Protein AF-A0A0L0FSF5-F1 (afdb_monomer)

Radius of gyration: 24.13 Å; Cα contacts (8 Å, |Δi|>4): 240; chains: 1; bounding box: 63×40×57 Å

Solvent-accessible surface area (backbone atoms only — not comparable to full-atom values): 10320 Å² total; per-residue (Å²): 134,88,66,55,73,67,28,49,53,64,39,64,40,75,44,74,45,79,45,81,44,56,74,46,50,61,73,61,45,46,50,41,46,47,64,35,53,64,49,62,24,74,43,55,58,20,32,50,29,34,36,45,38,59,44,93,88,49,89,65,56,49,44,92,56,40,59,62,42,53,53,54,39,41,44,74,52,70,33,42,86,33,90,82,53,42,61,89,36,56,38,22,24,30,80,45,74,44,78,91,78,38,35,30,35,39,40,34,15,50,42,37,51,75,55,98,88,54,84,88,84,87,77,81,96,71,90,75,67,65,70,86,77,50,59,70,78,56,47,68,75,75,44,54,77,67,57,50,51,55,54,57,70,51,88,59,59,74,67,61,40,55,52,51,52,50,50,55,56,53,64,73,65,69,82,125

Sequence (176 aa):
MEFSGLAKEVRECEGIEQFDLGGYNQAKLDKLIKDCFSTPIRNKGCCATFCIGGGKATRQKYDPMLQKYITASLISVGYEEDRGASKETPGKFKHQHDTGKNLIFMHVFPHGEKDPGGSNDADEESEEEDPLARDPDELVQVLSLDDFKMFAAKKGTRAHYSYMSNMLTTYACGCS

Foldseek 3Di:
DDADPVLVVLLVADAEDEDECFPDDLVNLLSSLCSNALDAGADLRYKYKYFQDFDPVDPGHHDPCSVVSNQVSLVVSQAEEDCPDDSVDASYWYWDQPPVRRTIIIIHNHHHDDDPPDDDDDDDDDPPPVCLVDDLVVCVVPDDPVVLVVVLPPDDDPVSNVVSVVVVVVVVVPDD

Nearest PDB structures (foldseek):
  4x9o-assembly1_A  TM=2.103E-01  e=6.635E-01  Vibrio cholerae O1 biovar El Tor str. N16961
  5kp2-assembly1_B  TM=1.782E-01  e=3.823E-01  Vibrio cholerae O1 biovar El Tor str. N16961
  4x0o-assembly3_E  TM=1.996E-01  e=6.241E-01  Vibrio cholerae O1 biovar El Tor str. N16961

pLDDT: mean 79.15, std 18.56, range [34.88, 98.19]

Organism: NCBI:txid667725

Structure (mmCIF, N/CA/C/O backbone):
data_AF-A0A0L0FSF5-F1
#
_entry.id   AF-A0A0L0FSF5-F1
#
loop_
_atom_site.group_PDB
_atom_site.id
_atom_site.type_symbol
_atom_site.label_atom_id
_atom_site.label_alt_id
_atom_site.label_comp_id
_atom_site.label_asym_id
_atom_site.label_entity_id
_atom_site.label_seq_id
_atom_site.pdbx_PDB_ins_code
_atom_site.Cartn_x
_atom_site.Cartn_y
_atom_site.Cartn_z
_atom_site.occupancy
_atom_site.B_iso_or_equiv
_atom_site.auth_seq_id
_atom_site.auth_comp_id
_atom_site.auth_asym_id
_atom_site.auth_atom_id
_atom_site.pdbx_PDB_model_num
ATOM 1 N N . MET A 1 1 ? -11.089 -20.145 0.851 1.00 54.12 1 MET A N 1
ATOM 2 C CA . MET A 1 1 ? -10.912 -19.088 1.870 1.00 54.12 1 MET A CA 1
ATOM 3 C C . MET A 1 1 ? -11.882 -17.969 1.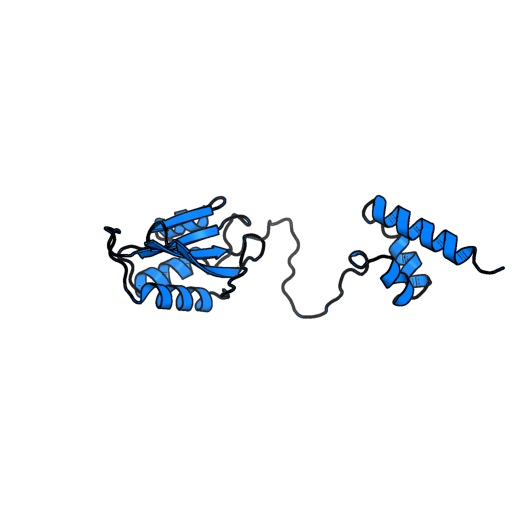541 1.00 54.12 1 MET A C 1
ATOM 5 O O . MET A 1 1 ? -11.990 -17.629 0.371 1.00 54.12 1 MET A O 1
ATOM 9 N N . GLU A 1 2 ? -12.626 -17.450 2.517 1.00 68.25 2 GLU A N 1
ATOM 10 C CA . GLU A 1 2 ? -13.497 -16.292 2.285 1.00 68.25 2 GLU A CA 1
ATOM 11 C C . GLU A 1 2 ? -12.730 -14.994 2.545 1.00 68.25 2 GLU A C 1
ATOM 13 O O . GLU A 1 2 ? -12.401 -14.671 3.687 1.00 68.25 2 GLU A O 1
ATOM 18 N N . PHE A 1 3 ? -12.449 -14.254 1.475 1.00 76.88 3 PHE A N 1
ATOM 19 C CA . PHE A 1 3 ? -11.876 -12.914 1.551 1.00 76.88 3 PHE A CA 1
ATOM 20 C C . PHE A 1 3 ? -12.941 -11.895 1.969 1.00 76.88 3 PHE A C 1
ATOM 22 O O . PHE A 1 3 ? -14.099 -11.986 1.549 1.00 76.88 3 PHE A O 1
ATOM 29 N N . SER A 1 4 ? -12.550 -10.900 2.772 1.00 82.12 4 SER A N 1
ATOM 30 C CA . SER A 1 4 ? -13.407 -9.728 3.019 1.00 82.12 4 SER A CA 1
ATOM 31 C C . SER A 1 4 ? -13.755 -9.000 1.707 1.00 82.12 4 SER A C 1
ATOM 33 O O . SER A 1 4 ? -13.012 -9.116 0.736 1.00 82.12 4 SER A O 1
ATOM 35 N N . GLY A 1 5 ? -14.866 -8.250 1.665 1.00 88.75 5 GLY A N 1
ATOM 36 C CA . GLY A 1 5 ? -15.310 -7.544 0.447 1.00 88.75 5 GLY A CA 1
ATOM 37 C C . GLY A 1 5 ? -14.215 -6.664 -0.163 1.00 88.75 5 GLY A C 1
ATOM 38 O O . GLY A 1 5 ? -13.852 -6.858 -1.316 1.00 88.75 5 GLY A O 1
ATOM 39 N N . LEU A 1 6 ? -13.582 -5.825 0.664 1.00 92.38 6 LEU A N 1
ATOM 40 C CA . LEU A 1 6 ? -12.469 -4.975 0.235 1.00 92.38 6 LEU A CA 1
ATOM 41 C C . LEU A 1 6 ? -11.255 -5.782 -0.247 1.00 92.38 6 LEU A C 1
ATOM 43 O O . LEU A 1 6 ? -10.579 -5.378 -1.184 1.00 92.38 6 LEU A O 1
ATOM 47 N N . ALA A 1 7 ? -10.968 -6.932 0.370 1.00 93.25 7 ALA A N 1
ATOM 48 C CA . ALA A 1 7 ? -9.856 -7.768 -0.075 1.00 93.25 7 ALA A CA 1
ATOM 49 C C . ALA A 1 7 ? -10.095 -8.348 -1.476 1.00 93.25 7 ALA A C 1
ATOM 51 O O . ALA A 1 7 ? -9.153 -8.463 -2.252 1.00 93.25 7 ALA A O 1
ATOM 52 N N . LYS A 1 8 ? -11.345 -8.686 -1.818 1.00 92.44 8 LYS A N 1
ATOM 53 C CA . LYS A 1 8 ? -11.697 -9.118 -3.179 1.00 92.44 8 LYS A CA 1
ATOM 54 C C . LYS A 1 8 ? -11.489 -7.985 -4.178 1.00 92.44 8 LYS A C 1
ATOM 56 O O . LYS A 1 8 ? -10.794 -8.194 -5.161 1.00 92.44 8 LYS A O 1
ATOM 61 N N . GLU A 1 9 ? -11.993 -6.793 -3.863 1.00 93.38 9 GLU A N 1
ATOM 62 C CA . GLU A 1 9 ? -11.831 -5.599 -4.705 1.00 93.38 9 GLU A CA 1
ATOM 63 C C . GLU A 1 9 ? -10.348 -5.289 -4.964 1.00 93.38 9 GLU A C 1
ATOM 65 O O . GLU A 1 9 ? -9.930 -5.149 -6.107 1.00 93.38 9 GLU A O 1
ATOM 70 N N . VAL A 1 10 ? -9.511 -5.293 -3.921 1.00 93.75 10 VAL A N 1
ATOM 71 C CA . VAL A 1 10 ? -8.062 -5.069 -4.063 1.00 93.75 10 VAL A CA 1
ATOM 72 C C . VAL A 1 10 ? -7.399 -6.136 -4.939 1.00 93.75 10 VAL A C 1
ATOM 74 O O . VAL A 1 10 ? -6.503 -5.819 -5.717 1.00 93.75 10 VAL A O 1
ATOM 77 N N . ARG A 1 11 ? -7.810 -7.405 -4.825 1.00 92.56 11 ARG A N 1
ATOM 78 C CA . ARG A 1 11 ? -7.254 -8.503 -5.637 1.00 92.56 11 ARG A CA 1
ATOM 79 C C . ARG A 1 11 ? -7.707 -8.456 -7.098 1.00 92.56 11 ARG A C 1
ATOM 81 O O . ARG A 1 11 ? -7.025 -9.027 -7.949 1.00 92.56 11 ARG A O 1
ATOM 88 N N . GLU A 1 12 ? -8.830 -7.801 -7.373 1.00 90.94 12 GLU A N 1
ATOM 89 C CA . GLU A 1 12 ? -9.404 -7.602 -8.708 1.00 90.94 12 GLU A CA 1
ATOM 90 C C . GLU A 1 12 ? -8.975 -6.275 -9.357 1.00 90.94 12 GLU A C 1
ATOM 92 O O . GLU A 1 12 ? -9.262 -6.070 -10.531 1.00 90.94 12 GLU A O 1
ATOM 97 N N . CYS A 1 13 ? -8.246 -5.420 -8.630 1.00 87.94 13 CYS A N 1
ATOM 98 C CA . CYS A 1 13 ? -7.758 -4.119 -9.089 1.00 87.94 13 CYS A CA 1
ATOM 99 C C . CYS A 1 13 ? -7.122 -4.148 -10.487 1.00 87.94 13 CYS A C 1
ATOM 101 O O . CYS A 1 13 ? -6.206 -4.931 -10.778 1.00 87.94 13 CYS A O 1
ATOM 103 N N . GLU A 1 14 ? -7.532 -3.194 -11.321 1.00 87.06 14 GLU A N 1
ATOM 104 C CA . GLU A 1 14 ? -6.981 -2.950 -12.645 1.00 87.06 14 GLU A CA 1
ATOM 105 C C . GLU A 1 14 ? -6.321 -1.565 -12.708 1.00 87.06 14 GLU A C 1
ATOM 107 O O . GLU A 1 14 ? -6.949 -0.510 -12.659 1.00 87.06 14 GLU A O 1
ATOM 112 N N . GLY A 1 15 ? -4.995 -1.536 -12.860 1.00 88.88 15 GLY A N 1
ATOM 113 C CA . GLY A 1 15 ? -4.276 -0.281 -13.072 1.00 88.88 15 GLY A CA 1
ATOM 114 C C . GLY A 1 15 ? -3.926 0.466 -11.784 1.00 88.88 15 GLY A C 1
ATOM 115 O O . GLY A 1 15 ? -2.909 0.155 -11.181 1.00 88.88 15 GLY A O 1
ATOM 116 N N . ILE A 1 16 ? -4.620 1.550 -11.435 1.00 92.56 16 ILE A N 1
ATOM 117 C CA . ILE A 1 16 ? -4.362 2.308 -10.192 1.00 92.56 16 ILE A CA 1
ATOM 118 C C . ILE A 1 16 ? -5.701 2.572 -9.530 1.00 92.56 16 IL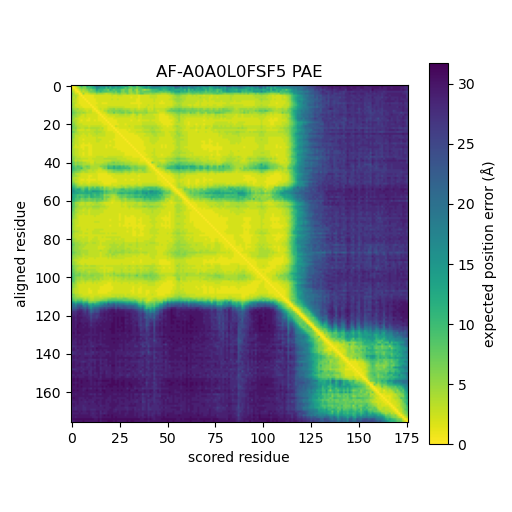E A C 1
ATOM 120 O O . ILE A 1 16 ? -6.494 3.357 -10.046 1.00 92.56 16 ILE A O 1
ATOM 124 N N . GLU A 1 17 ? -5.919 1.961 -8.375 1.00 94.88 17 GLU A N 1
ATOM 125 C CA . GLU A 1 17 ? -7.177 2.076 -7.647 1.00 94.88 17 GLU A CA 1
ATOM 126 C C . GLU A 1 17 ? -6.938 2.531 -6.215 1.00 94.88 17 GLU A C 1
ATOM 128 O O . GLU A 1 17 ? -5.914 2.209 -5.606 1.00 94.88 17 GLU A O 1
ATOM 133 N N . GLN A 1 18 ? -7.874 3.323 -5.690 1.00 95.38 18 GLN A N 1
ATOM 134 C CA . GLN A 1 18 ? -7.783 3.909 -4.359 1.00 95.38 18 GLN A CA 1
ATOM 135 C C . GLN A 1 18 ? -8.796 3.268 -3.408 1.00 95.38 18 GLN A C 1
ATOM 137 O O . GLN A 1 18 ? -9.992 3.262 -3.682 1.00 95.38 18 GLN A O 1
ATOM 142 N N . PHE A 1 19 ? -8.317 2.835 -2.244 1.00 95.62 19 PHE A N 1
ATOM 143 C CA . PHE A 1 19 ? -9.100 2.174 -1.205 1.00 95.62 19 PHE A CA 1
ATOM 144 C C . PHE A 1 19 ? -9.006 2.960 0.108 1.00 95.62 19 PHE A C 1
ATOM 146 O O . PHE A 1 19 ? -7.915 3.247 0.600 1.00 95.62 19 PHE A O 1
ATOM 153 N N . ASP A 1 20 ? -10.145 3.339 0.682 1.00 94.50 20 ASP A N 1
ATOM 154 C CA . ASP A 1 20 ? -10.200 4.105 1.931 1.00 94.50 20 ASP A CA 1
ATOM 155 C C . ASP A 1 20 ? -10.129 3.177 3.150 1.00 94.50 20 ASP A C 1
ATOM 157 O O . ASP A 1 20 ? -10.916 2.238 3.263 1.00 94.50 20 ASP A O 1
ATOM 161 N N . LEU A 1 21 ? -9.191 3.435 4.069 1.00 95.12 21 LEU A N 1
ATOM 162 C CA . LEU A 1 21 ? -9.034 2.656 5.302 1.00 95.12 21 LEU A CA 1
ATOM 163 C C . LEU A 1 21 ? -9.556 3.397 6.546 1.00 95.12 21 LEU A C 1
ATOM 165 O O . LEU A 1 21 ? -9.131 3.124 7.672 1.00 95.12 21 LEU A O 1
ATOM 169 N N . GLY A 1 22 ? -10.499 4.327 6.376 1.00 93.19 22 GLY A N 1
ATOM 170 C CA . GLY A 1 22 ? -11.196 4.972 7.483 1.00 93.19 22 GLY A CA 1
ATOM 171 C C . GLY A 1 22 ? -11.851 3.945 8.414 1.00 93.19 22 GLY A C 1
ATOM 172 O O . GLY A 1 22 ? -12.551 3.030 7.983 1.00 93.19 22 GLY A O 1
ATOM 173 N N . GLY A 1 23 ? -11.613 4.072 9.722 1.00 91.38 23 GLY A N 1
ATOM 174 C CA . GLY A 1 23 ? -12.145 3.146 10.731 1.00 91.38 23 GLY A CA 1
ATOM 175 C C . GLY A 1 23 ? -11.481 1.760 10.782 1.00 91.38 23 GLY A C 1
ATOM 176 O O . GLY A 1 23 ? -11.967 0.882 11.510 1.00 91.38 23 GLY A O 1
ATOM 177 N N . TYR A 1 24 ? -10.382 1.543 10.050 1.00 93.94 24 TYR A N 1
ATOM 178 C CA . TYR A 1 24 ? -9.545 0.358 10.227 1.00 93.94 24 TYR A CA 1
ATOM 179 C C . TYR A 1 24 ? -8.686 0.477 11.487 1.00 93.94 24 TYR A C 1
ATOM 181 O O . TYR A 1 24 ? -8.192 1.544 11.838 1.00 93.94 24 TYR A O 1
ATOM 189 N N . ASN A 1 25 ? -8.512 -0.657 12.160 1.00 92.38 25 ASN A N 1
ATOM 190 C CA . ASN A 1 25 ? -7.574 -0.837 13.261 1.00 92.38 25 ASN A CA 1
ATOM 191 C C . ASN A 1 25 ? -6.527 -1.885 12.861 1.00 92.38 25 ASN A C 1
ATOM 193 O O . ASN A 1 25 ? -6.659 -2.524 11.814 1.00 92.38 25 ASN A O 1
ATOM 197 N N . GLN A 1 26 ? -5.525 -2.100 13.713 1.00 93.69 26 GLN A N 1
ATOM 198 C CA . GLN A 1 26 ? -4.440 -3.045 13.444 1.00 93.69 26 GLN A CA 1
ATOM 199 C C . GLN A 1 26 ? -4.940 -4.448 13.051 1.00 93.69 26 GLN A C 1
ATOM 201 O O . GLN A 1 26 ? -4.555 -4.963 12.011 1.00 93.69 26 GLN A O 1
ATOM 206 N N . ALA A 1 27 ? -5.862 -5.042 13.816 1.00 93.56 27 ALA A N 1
ATOM 207 C CA . ALA A 1 27 ? -6.332 -6.406 13.553 1.00 93.56 27 ALA A CA 1
ATOM 208 C C . ALA A 1 27 ? -7.066 -6.550 12.204 1.00 93.56 27 ALA A C 1
ATOM 210 O O . ALA A 1 27 ? -6.864 -7.528 11.483 1.00 93.56 27 ALA A O 1
ATOM 211 N N . LYS A 1 28 ? -7.918 -5.576 11.843 1.00 93.56 28 LYS A N 1
ATOM 212 C CA . LYS A 1 28 ? -8.604 -5.564 10.539 1.00 93.56 28 LYS A CA 1
ATOM 213 C C . LYS A 1 28 ? -7.617 -5.391 9.390 1.00 93.56 28 LYS A C 1
ATOM 215 O O . LYS A 1 28 ? -7.799 -5.997 8.339 1.00 93.56 28 LYS A O 1
ATOM 220 N N . LEU A 1 29 ? -6.602 -4.561 9.599 1.00 95.31 29 LEU A N 1
ATOM 221 C CA . LEU A 1 29 ? -5.571 -4.270 8.618 1.00 95.31 29 LEU A CA 1
ATOM 222 C C . LEU A 1 29 ? -4.652 -5.469 8.384 1.00 95.31 29 LEU A C 1
ATOM 224 O O . LEU A 1 29 ? -4.451 -5.846 7.239 1.00 95.31 29 LEU A O 1
ATOM 228 N N . ASP A 1 30 ? -4.179 -6.121 9.446 1.00 95.31 30 ASP A N 1
ATOM 229 C CA . ASP A 1 30 ? -3.363 -7.334 9.347 1.00 95.31 30 ASP A CA 1
ATOM 230 C C . ASP A 1 30 ? -4.095 -8.423 8.562 1.00 95.31 30 ASP A C 1
ATOM 232 O O . ASP A 1 30 ? -3.509 -9.082 7.703 1.00 95.31 30 ASP A O 1
ATOM 236 N N . LYS A 1 31 ? -5.398 -8.590 8.828 1.00 95.31 31 LYS A N 1
ATOM 237 C CA . LYS A 1 31 ? -6.235 -9.515 8.065 1.00 95.31 31 LYS A CA 1
ATOM 238 C C . LYS A 1 31 ? -6.348 -9.083 6.600 1.00 95.31 31 LYS A C 1
ATOM 240 O O . LYS A 1 31 ? -6.132 -9.911 5.726 1.00 95.31 31 LYS A O 1
ATOM 245 N N . LEU A 1 32 ? -6.657 -7.811 6.337 1.00 96.31 32 LEU A N 1
ATOM 246 C CA . LEU A 1 32 ? -6.776 -7.272 4.978 1.00 96.31 32 LEU A CA 1
ATOM 247 C C . LEU A 1 32 ? -5.491 -7.495 4.174 1.00 96.31 32 LEU A C 1
ATOM 249 O O . LEU A 1 32 ? -5.549 -8.039 3.083 1.00 96.31 32 LEU A O 1
ATOM 253 N N . ILE A 1 33 ? -4.337 -7.114 4.718 1.00 96.69 33 ILE A N 1
ATOM 254 C CA . ILE A 1 33 ? -3.048 -7.216 4.028 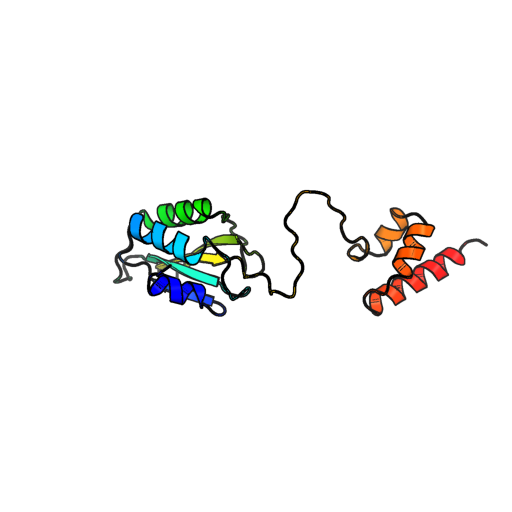1.00 96.69 33 ILE A CA 1
ATOM 255 C C . ILE A 1 33 ? -2.682 -8.676 3.753 1.00 96.69 33 ILE A C 1
ATOM 257 O O . ILE A 1 33 ? -2.261 -8.990 2.642 1.00 96.69 33 ILE A O 1
ATOM 261 N N . LYS A 1 34 ? -2.917 -9.586 4.706 1.00 95.06 34 LYS A N 1
ATOM 262 C CA . LYS A 1 34 ? -2.736 -11.027 4.474 1.00 95.06 34 LYS A CA 1
ATOM 263 C C . LYS A 1 34 ? -3.672 -11.548 3.388 1.00 95.06 34 LYS A C 1
ATOM 265 O O . LYS A 1 34 ? -3.206 -12.212 2.467 1.00 95.06 34 LYS A O 1
ATOM 270 N N . ASP A 1 35 ? -4.959 -11.225 3.466 1.00 94.62 35 ASP A N 1
ATOM 271 C CA . ASP A 1 35 ? -5.967 -11.644 2.488 1.00 94.62 35 ASP A CA 1
ATOM 272 C C . ASP A 1 35 ? -5.629 -11.124 1.075 1.00 94.62 35 ASP A C 1
ATOM 274 O O . ASP A 1 35 ? -5.793 -11.846 0.093 1.00 94.62 35 ASP A O 1
ATOM 278 N N . CYS A 1 36 ? -5.117 -9.894 0.963 1.00 94.25 36 CYS A N 1
ATOM 279 C CA . CYS A 1 36 ? -4.778 -9.270 -0.314 1.00 94.25 36 CYS A CA 1
ATOM 280 C C . CYS A 1 36 ? -3.458 -9.773 -0.905 1.00 94.25 36 CYS A C 1
ATOM 282 O O . CYS A 1 36 ? -3.419 -10.063 -2.098 1.00 94.25 36 CYS A O 1
ATOM 284 N N . PHE A 1 37 ? -2.396 -9.858 -0.098 1.00 95.00 37 PHE A N 1
ATOM 285 C CA . PHE A 1 37 ? -1.014 -9.844 -0.595 1.00 95.00 37 PHE A CA 1
ATOM 286 C C . PHE A 1 37 ? -0.151 -11.032 -0.153 1.00 95.00 37 PHE A C 1
ATOM 288 O O . PHE A 1 37 ? 0.989 -11.139 -0.587 1.00 95.00 37 PHE A O 1
ATOM 295 N N . SER A 1 38 ? -0.673 -11.961 0.659 1.00 93.19 38 SER A N 1
ATOM 296 C CA . SER A 1 38 ? 0.055 -13.208 0.982 1.00 93.19 38 SER A CA 1
ATOM 297 C C . SER A 1 38 ? 0.195 -14.162 -0.208 1.00 93.19 38 SER A C 1
ATOM 299 O O . SER A 1 38 ? 0.988 -15.099 -0.173 1.00 93.19 38 SER A O 1
ATOM 301 N N . THR A 1 39 ? -0.593 -13.941 -1.257 1.00 91.31 39 THR A N 1
ATOM 302 C CA . THR A 1 39 ? -0.516 -14.663 -2.525 1.00 91.31 39 THR A CA 1
ATOM 303 C C . THR A 1 39 ? -0.514 -13.650 -3.662 1.00 91.31 39 THR A C 1
ATOM 305 O O . THR A 1 39 ? -1.171 -12.609 -3.522 1.00 91.31 39 THR A O 1
ATOM 308 N N . PRO A 1 40 ? 0.168 -13.945 -4.783 1.00 90.38 40 PRO A N 1
ATOM 309 C CA . PRO A 1 40 ? 0.140 -13.083 -5.954 1.00 90.38 40 PRO A CA 1
ATOM 310 C C . PRO A 1 40 ? -1.294 -12.746 -6.382 1.00 90.38 40 PRO A C 1
ATOM 312 O O . PRO A 1 40 ? -2.218 -13.552 -6.223 1.00 90.38 40 PRO A O 1
ATOM 315 N N . ILE A 1 41 ? -1.481 -11.532 -6.888 1.00 90.44 41 ILE A N 1
ATOM 316 C CA . ILE A 1 41 ? -2.757 -11.068 -7.428 1.00 90.44 41 ILE A CA 1
ATOM 317 C C . ILE A 1 41 ? -2.821 -11.336 -8.930 1.00 90.44 41 ILE A C 1
ATOM 319 O O . ILE A 1 41 ? -1.798 -11.451 -9.595 1.00 90.44 41 ILE A O 1
ATOM 323 N N . ARG A 1 42 ? -4.014 -11.365 -9.513 1.00 85.25 42 ARG A N 1
ATOM 324 C CA . ARG A 1 42 ? -4.172 -11.721 -10.928 1.00 85.25 42 ARG A CA 1
ATOM 325 C C . ARG A 1 42 ? -3.521 -10.724 -11.900 1.00 85.25 42 ARG A C 1
ATOM 327 O O . ARG A 1 42 ? -3.045 -11.118 -12.958 1.00 85.25 42 ARG A O 1
ATOM 334 N N . ASN A 1 43 ? -3.503 -9.432 -11.563 1.00 83.44 43 ASN A N 1
ATOM 335 C CA . ASN A 1 43 ? -3.085 -8.370 -12.480 1.00 83.44 43 ASN A CA 1
ATOM 336 C C . ASN A 1 43 ? -1.705 -7.780 -12.128 1.00 83.44 43 ASN A C 1
ATOM 338 O O . ASN A 1 43 ? -1.568 -7.029 -11.164 1.00 83.44 43 ASN A O 1
ATOM 342 N N . LYS A 1 44 ? -0.695 -8.049 -12.971 1.00 74.94 44 LYS A N 1
ATOM 343 C CA . LYS A 1 44 ? 0.692 -7.548 -12.837 1.00 74.94 44 LYS A CA 1
ATOM 344 C C . LYS A 1 44 ? 0.831 -6.016 -12.912 1.00 74.94 44 LYS A C 1
ATOM 346 O O . LYS A 1 44 ? 1.869 -5.494 -12.531 1.00 74.94 44 LYS A O 1
ATOM 351 N N . GLY A 1 45 ? -0.178 -5.293 -13.409 1.00 82.56 45 GLY A N 1
ATOM 352 C CA . GLY A 1 45 ? -0.138 -3.835 -13.601 1.00 82.56 45 GLY A CA 1
ATOM 353 C C . GLY A 1 45 ? -0.911 -3.012 -12.564 1.00 82.56 45 GLY A C 1
ATOM 354 O O . GLY A 1 45 ? -1.061 -1.796 -12.755 1.00 82.56 45 GLY A O 1
ATOM 355 N N . CYS A 1 46 ? -1.441 -3.655 -11.520 1.00 90.44 46 CYS A N 1
ATOM 356 C CA . CYS A 1 46 ? -2.188 -2.988 -10.456 1.00 90.44 46 CYS A CA 1
ATOM 357 C C . CYS A 1 46 ? -1.264 -2.199 -9.510 1.00 90.44 46 CYS A C 1
ATOM 359 O O . CYS A 1 46 ? -0.147 -2.602 -9.196 1.00 90.44 46 CYS A O 1
ATOM 361 N N . CYS A 1 47 ? -1.771 -1.074 -9.019 1.00 94.75 47 CYS A N 1
ATOM 362 C CA . CYS A 1 47 ? -1.262 -0.318 -7.889 1.00 94.75 47 CYS A CA 1
ATOM 363 C C . CYS A 1 47 ? -2.432 -0.077 -6.934 1.00 94.75 47 CYS A C 1
ATOM 365 O O . CYS A 1 47 ? -3.329 0.722 -7.226 1.00 94.75 47 CYS A O 1
ATOM 367 N N . ALA A 1 48 ? -2.415 -0.768 -5.796 1.00 96.62 48 ALA A N 1
ATOM 368 C CA . ALA A 1 48 ? -3.404 -0.586 -4.747 1.00 96.62 48 ALA A CA 1
ATOM 369 C C . ALA A 1 48 ? -2.988 0.604 -3.874 1.00 96.62 48 ALA A C 1
ATOM 371 O O . ALA A 1 48 ? -1.973 0.563 -3.179 1.00 96.62 48 ALA A O 1
ATOM 372 N N . THR A 1 49 ? -3.761 1.684 -3.928 1.00 97.38 49 THR A N 1
ATOM 373 C CA . THR A 1 49 ? -3.493 2.929 -3.203 1.00 97.38 49 THR A CA 1
ATOM 374 C C . THR A 1 49 ? -4.391 3.019 -1.979 1.00 97.38 49 THR A C 1
ATOM 376 O O . THR A 1 49 ? -5.566 3.356 -2.080 1.00 97.38 49 THR A O 1
ATOM 379 N N . PHE A 1 50 ? -3.855 2.758 -0.794 1.00 97.31 50 PHE A N 1
ATOM 380 C CA . PHE A 1 50 ? -4.615 2.869 0.445 1.00 97.31 50 PHE A CA 1
ATOM 381 C C . PHE A 1 50 ? -4.555 4.286 1.002 1.00 97.31 50 PHE A C 1
ATOM 383 O O . PHE A 1 50 ? -3.474 4.818 1.247 1.00 97.31 50 PHE A O 1
ATOM 390 N N . CYS A 1 51 ? -5.711 4.887 1.260 1.00 96.19 51 CYS A N 1
ATOM 391 C CA . CYS A 1 51 ? -5.801 6.114 2.037 1.00 96.19 51 CYS A CA 1
ATOM 392 C C . CYS A 1 51 ? -5.719 5.764 3.526 1.00 96.19 51 CYS A C 1
ATOM 394 O O . CYS A 1 51 ? -6.623 5.135 4.075 1.00 96.19 51 CYS A O 1
ATOM 396 N N . ILE A 1 52 ? -4.611 6.146 4.160 1.00 95.44 52 ILE A N 1
ATOM 397 C CA . ILE A 1 52 ? -4.257 5.773 5.540 1.00 95.44 52 ILE A CA 1
ATOM 398 C C . ILE A 1 52 ? -4.289 6.957 6.506 1.00 95.44 52 ILE A C 1
ATOM 400 O O . ILE A 1 52 ? -4.019 6.805 7.696 1.00 95.44 52 ILE A O 1
ATOM 404 N N . GLY A 1 53 ? -4.595 8.148 6.008 1.00 93.56 53 GLY A N 1
ATOM 405 C CA . GLY A 1 53 ? -4.633 9.344 6.820 1.00 93.56 53 GLY A CA 1
ATOM 406 C C . GLY A 1 53 ? -5.199 10.519 6.055 1.00 93.56 53 GLY A C 1
ATOM 407 O O . GLY A 1 53 ? -5.185 10.566 4.826 1.00 93.56 53 GLY A O 1
ATOM 408 N N . GLY A 1 54 ? -5.669 11.499 6.808 1.00 89.44 54 GLY A N 1
ATOM 409 C CA . GLY A 1 54 ? -6.121 12.757 6.260 1.00 89.44 54 GLY A CA 1
ATOM 410 C C . GLY A 1 54 ? -6.109 13.835 7.325 1.00 89.44 54 GLY A C 1
ATOM 411 O O . GLY A 1 54 ? -6.289 13.559 8.512 1.00 89.44 54 GLY A O 1
ATOM 412 N N . GLY A 1 55 ? -5.855 15.073 6.916 1.00 80.50 55 GLY A N 1
ATOM 413 C CA . GLY A 1 55 ? -5.888 16.195 7.843 1.00 80.50 55 GLY A CA 1
ATOM 414 C C . GLY A 1 55 ? -7.306 16.701 8.105 1.00 80.50 55 GLY A C 1
ATOM 415 O O . GLY A 1 55 ? -8.305 16.089 7.732 1.00 80.50 55 GLY A O 1
ATOM 416 N N . LYS A 1 56 ? -7.401 17.878 8.732 1.00 75.25 56 LYS A N 1
ATOM 417 C CA . LYS A 1 56 ? -8.644 18.446 9.295 1.00 75.25 56 LYS A CA 1
ATOM 418 C C . LYS A 1 56 ? -9.830 18.556 8.318 1.00 75.25 56 LYS A C 1
ATOM 420 O O . LYS A 1 56 ? -10.971 18.616 8.764 1.00 75.25 56 LYS A O 1
ATOM 425 N N . ALA A 1 57 ? -9.576 18.610 7.011 1.00 74.56 57 ALA A N 1
ATOM 426 C CA . ALA A 1 57 ? -10.618 18.685 5.985 1.00 74.56 57 ALA A CA 1
ATOM 427 C C . ALA A 1 57 ? -11.279 17.327 5.679 1.00 74.56 57 ALA A C 1
ATOM 429 O O . ALA A 1 57 ? -12.362 17.287 5.095 1.00 74.56 57 ALA A O 1
ATOM 430 N N . THR A 1 58 ? -10.654 16.215 6.072 1.00 80.31 58 THR A N 1
ATOM 431 C CA . THR A 1 58 ? -11.224 14.884 5.868 1.00 80.31 58 THR A CA 1
ATOM 432 C C . THR A 1 58 ? -12.277 14.561 6.920 1.00 80.31 58 THR A C 1
ATOM 434 O O . THR A 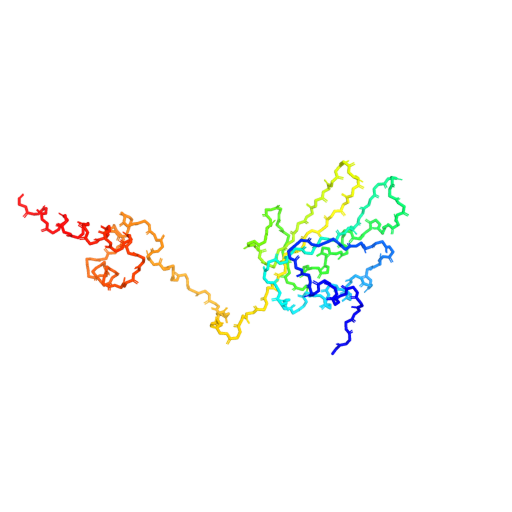1 58 ? -12.084 14.771 8.114 1.00 80.31 58 THR A O 1
ATOM 437 N N . ARG A 1 59 ? -13.430 14.052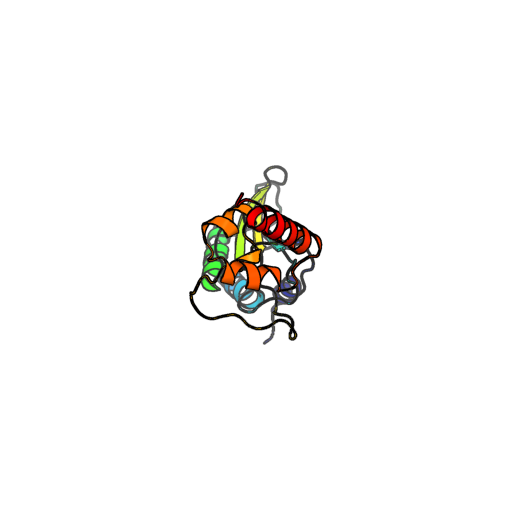 6.466 1.00 82.75 59 ARG A N 1
ATOM 438 C CA . ARG A 1 59 ? -14.511 13.591 7.355 1.00 82.75 59 ARG A CA 1
ATOM 439 C C . ARG A 1 59 ? -14.225 12.217 7.961 1.00 82.75 59 ARG A C 1
ATOM 441 O O . ARG A 1 59 ? -14.823 11.871 8.977 1.00 82.75 59 ARG A O 1
ATOM 448 N N . GLN A 1 60 ? -13.344 11.448 7.323 1.00 85.94 60 GLN A N 1
ATOM 449 C CA . GLN A 1 60 ? -12.985 10.110 7.769 1.00 85.94 60 GLN A CA 1
ATOM 450 C C . GLN A 1 60 ? -12.073 10.155 8.989 1.00 85.94 60 GLN A C 1
ATOM 452 O O . GLN A 1 60 ? -11.216 11.027 9.118 1.00 85.94 60 GLN A O 1
ATOM 457 N N . LYS A 1 61 ? -12.269 9.192 9.892 1.00 87.50 61 LYS A N 1
ATOM 458 C CA . LYS A 1 61 ? -11.415 9.003 11.065 1.00 87.50 61 LYS A CA 1
ATOM 459 C C . LYS A 1 61 ? -10.403 7.909 10.767 1.00 87.50 61 LYS A C 1
ATOM 461 O O . LYS A 1 61 ? -10.781 6.754 10.574 1.00 87.50 61 LYS A O 1
ATOM 466 N N . TYR A 1 62 ? -9.134 8.284 10.784 1.00 91.88 62 TYR A N 1
ATOM 467 C CA . TYR A 1 62 ? -8.014 7.363 10.656 1.00 91.88 62 TYR A CA 1
ATOM 468 C C . TYR A 1 62 ? -7.360 7.164 12.016 1.00 91.88 62 TYR A C 1
ATOM 470 O O . TYR A 1 62 ? -7.280 8.098 12.819 1.00 91.88 62 TYR A O 1
ATOM 478 N N . ASP A 1 63 ? -6.900 5.947 12.273 1.00 91.44 63 ASP A N 1
ATOM 479 C CA . ASP A 1 63 ? -6.048 5.679 13.424 1.00 91.44 63 ASP A CA 1
ATOM 480 C C . ASP A 1 63 ? -4.685 6.375 13.199 1.00 91.44 63 ASP A C 1
ATOM 482 O O . ASP A 1 63 ? -4.088 6.197 12.135 1.00 91.44 63 ASP A O 1
ATOM 486 N N . PRO A 1 64 ? -4.162 7.176 14.146 1.00 89.62 64 PRO A N 1
ATOM 487 C CA . PRO A 1 64 ? -2.857 7.828 13.991 1.00 89.62 64 PRO A CA 1
ATOM 488 C C . PRO A 1 64 ? -1.700 6.832 13.816 1.00 89.62 64 PRO A C 1
ATOM 490 O O . PRO A 1 64 ? -0.653 7.187 13.280 1.00 89.62 64 PRO A O 1
ATOM 493 N N . MET A 1 65 ? -1.883 5.583 14.248 1.00 93.31 65 MET A N 1
ATOM 494 C CA . MET A 1 65 ? -0.913 4.503 14.108 1.00 93.31 65 MET A CA 1
ATOM 495 C C . MET A 1 65 ? -1.113 3.685 12.826 1.00 93.31 65 MET A C 1
ATOM 497 O O . MET A 1 65 ? -0.326 2.773 12.568 1.00 93.31 65 MET A O 1
ATOM 501 N N . LEU A 1 66 ? -2.117 4.007 11.998 1.00 93.50 66 LEU A N 1
ATOM 502 C CA . LEU A 1 66 ? -2.480 3.217 10.819 1.00 93.50 66 LEU A CA 1
ATOM 503 C C . LEU A 1 66 ? -1.317 3.075 9.836 1.00 93.50 66 LEU A C 1
ATOM 505 O O . LEU A 1 66 ? -1.098 1.983 9.319 1.00 93.50 66 LEU A O 1
ATOM 509 N N . GLN A 1 67 ? -0.528 4.139 9.652 1.00 94.19 67 GLN A N 1
ATOM 510 C CA . GLN A 1 67 ? 0.687 4.099 8.838 1.00 94.19 67 GLN A CA 1
ATOM 511 C C . GLN A 1 67 ? 1.687 3.059 9.360 1.00 94.19 67 GLN A C 1
ATOM 513 O O . GLN A 1 67 ? 2.196 2.253 8.591 1.00 94.19 67 GLN A O 1
ATOM 518 N N . LYS A 1 68 ? 1.939 3.036 10.673 1.00 95.44 68 LYS A N 1
ATOM 519 C CA . LYS A 1 68 ? 2.855 2.065 11.282 1.00 95.44 68 LYS A CA 1
ATOM 520 C C . LYS A 1 68 ? 2.327 0.640 11.129 1.00 95.44 68 LYS A C 1
ATOM 522 O O . LYS A 1 68 ? 3.104 -0.269 10.851 1.00 95.44 68 LYS A O 1
ATOM 527 N N . TYR A 1 69 ? 1.023 0.450 11.329 1.00 96.12 69 TYR A N 1
ATOM 528 C CA . TYR A 1 69 ? 0.399 -0.860 11.213 1.00 96.12 69 TYR A CA 1
ATOM 529 C C . TYR A 1 69 ? 0.499 -1.393 9.786 1.00 96.12 69 TYR A C 1
ATOM 531 O O . TYR A 1 69 ? 1.010 -2.491 9.617 1.00 96.12 69 TYR A O 1
ATOM 539 N N . ILE A 1 70 ? 0.114 -0.613 8.766 1.00 96.81 70 ILE A N 1
ATOM 540 C CA . ILE A 1 70 ? 0.124 -1.102 7.378 1.00 96.81 70 ILE A CA 1
ATOM 541 C C . ILE A 1 70 ? 1.542 -1.449 6.916 1.00 96.81 70 ILE A C 1
ATOM 543 O O . ILE A 1 70 ? 1.732 -2.478 6.275 1.00 96.81 70 ILE A O 1
ATOM 547 N N . THR A 1 71 ? 2.540 -0.641 7.291 1.00 97.25 71 THR A N 1
ATOM 548 C CA . THR A 1 71 ? 3.949 -0.900 6.976 1.00 97.25 71 THR A CA 1
ATOM 549 C C . THR A 1 71 ? 4.407 -2.216 7.603 1.00 97.25 71 THR A C 1
ATOM 551 O O . THR A 1 71 ? 4.975 -3.060 6.916 1.00 97.25 71 THR A O 1
ATOM 554 N N . ALA A 1 72 ? 4.106 -2.439 8.887 1.00 96.81 72 ALA A N 1
ATOM 555 C CA . ALA A 1 72 ? 4.453 -3.686 9.565 1.00 96.81 72 ALA A CA 1
ATOM 556 C C . ALA A 1 72 ? 3.748 -4.905 8.944 1.00 96.81 72 ALA A C 1
ATOM 558 O O . ALA A 1 72 ? 4.378 -5.945 8.755 1.00 96.81 72 ALA A O 1
ATOM 559 N N . SER A 1 73 ? 2.464 -4.779 8.592 1.00 96.94 73 SER A N 1
ATOM 560 C CA . SER A 1 73 ? 1.708 -5.853 7.944 1.00 96.94 73 SER A CA 1
ATOM 561 C C . SER A 1 73 ? 2.283 -6.195 6.565 1.00 96.94 73 SER A C 1
ATOM 563 O O . SER A 1 73 ? 2.428 -7.375 6.258 1.00 96.94 73 SER A O 1
ATOM 565 N N . LEU A 1 74 ? 2.635 -5.193 5.747 1.00 97.75 74 LEU A N 1
ATOM 566 C CA . LEU A 1 74 ? 3.213 -5.390 4.409 1.00 97.75 74 LEU A CA 1
ATOM 567 C C . LEU A 1 74 ? 4.579 -6.078 4.480 1.00 97.75 74 LEU A C 1
ATOM 569 O O . LEU A 1 74 ? 4.802 -7.075 3.797 1.00 97.75 74 LEU A O 1
ATOM 573 N N . ILE A 1 75 ? 5.451 -5.623 5.381 1.00 97.31 75 ILE A N 1
ATOM 574 C CA . ILE A 1 75 ? 6.743 -6.274 5.631 1.00 97.31 75 ILE A CA 1
ATOM 575 C C . ILE A 1 75 ? 6.537 -7.729 6.072 1.00 97.31 75 ILE A C 1
ATOM 577 O O . ILE A 1 75 ? 7.227 -8.626 5.598 1.00 97.31 75 ILE A O 1
ATOM 581 N N . SER A 1 76 ? 5.540 -8.003 6.923 1.00 95.88 76 SER A N 1
ATOM 582 C CA . SER A 1 76 ? 5.252 -9.371 7.380 1.00 95.88 76 SER A CA 1
ATOM 583 C C . SER A 1 76 ? 4.799 -10.337 6.276 1.00 95.88 76 SER A C 1
ATOM 585 O O . SER A 1 76 ? 4.858 -11.548 6.482 1.00 95.88 76 SER A O 1
ATOM 587 N N . VAL A 1 77 ? 4.345 -9.823 5.126 1.00 95.69 77 VAL A N 1
ATOM 588 C CA . VAL A 1 77 ? 3.977 -10.624 3.944 1.00 95.69 77 VAL A CA 1
ATOM 589 C C . VAL A 1 77 ? 5.029 -10.555 2.830 1.00 95.69 77 VAL A C 1
ATOM 591 O O . VAL A 1 77 ? 4.756 -10.985 1.715 1.00 95.69 77 VAL A O 1
ATOM 594 N N . GLY A 1 78 ? 6.232 -10.056 3.135 1.00 94.94 78 GLY A N 1
ATOM 595 C CA . GLY A 1 78 ? 7.396 -10.089 2.242 1.00 94.94 78 GLY A CA 1
ATOM 596 C C . GLY A 1 78 ? 7.558 -8.875 1.329 1.00 94.94 78 GLY A C 1
ATOM 597 O O . GLY A 1 78 ? 8.307 -8.956 0.364 1.00 94.94 78 GLY A O 1
ATOM 598 N N . TYR A 1 79 ? 6.868 -7.767 1.607 1.00 97.31 79 TYR A N 1
ATOM 599 C CA . TYR A 1 79 ? 7.001 -6.547 0.814 1.00 97.31 79 TYR A CA 1
ATOM 600 C C . TYR A 1 79 ? 8.036 -5.587 1.399 1.00 97.31 79 TYR A C 1
ATOM 602 O O . TYR A 1 79 ? 8.212 -5.503 2.616 1.00 97.31 79 TYR A O 1
ATOM 610 N N . GLU A 1 80 ? 8.638 -4.778 0.533 1.00 97.56 80 GLU A N 1
ATOM 611 C CA . GLU A 1 80 ? 9.691 -3.832 0.904 1.00 97.56 80 GLU A CA 1
ATOM 612 C C . GLU A 1 80 ? 9.286 -2.372 0.671 1.00 97.56 80 GLU A C 1
ATOM 614 O O . GLU A 1 80 ? 8.609 -2.034 -0.303 1.00 97.56 80 GLU A O 1
ATOM 619 N N . GLU A 1 81 ? 9.721 -1.482 1.566 1.00 97.19 81 GLU A N 1
ATOM 620 C CA . GLU A 1 81 ? 9.535 -0.042 1.386 1.00 97.19 81 GLU A CA 1
ATOM 621 C C . GLU A 1 81 ? 10.574 0.500 0.399 1.00 97.19 81 GLU A C 1
ATOM 623 O O . GLU A 1 81 ? 11.778 0.397 0.625 1.00 97.19 81 GLU A O 1
ATOM 628 N N . ASP A 1 82 ? 10.114 1.147 -0.668 1.00 96.88 82 ASP A N 1
ATOM 629 C CA . ASP A 1 82 ? 10.976 1.809 -1.642 1.00 96.88 82 ASP A CA 1
ATOM 630 C C . ASP A 1 82 ? 10.305 3.088 -2.142 1.00 96.88 82 ASP A C 1
ATOM 632 O O . ASP A 1 82 ? 9.261 3.068 -2.789 1.00 96.88 82 ASP A O 1
ATOM 636 N N . ARG A 1 83 ? 10.927 4.240 -1.878 1.00 94.56 83 ARG A N 1
ATOM 637 C CA . ARG A 1 83 ? 10.400 5.551 -2.294 1.00 94.56 83 ARG A CA 1
ATOM 638 C C . ARG A 1 83 ? 10.294 5.693 -3.815 1.00 94.56 83 ARG A C 1
ATOM 640 O O . ARG A 1 83 ? 9.449 6.454 -4.289 1.00 94.56 83 ARG A O 1
ATOM 647 N N . GLY A 1 84 ? 11.136 4.977 -4.558 1.00 94.06 84 GLY A N 1
ATOM 648 C CA . GLY A 1 84 ? 11.133 4.914 -6.015 1.00 94.06 84 GLY A CA 1
ATOM 649 C C . GLY A 1 84 ? 10.134 3.913 -6.589 1.00 94.06 84 GLY A C 1
ATOM 650 O O . GLY A 1 84 ? 10.008 3.848 -7.809 1.00 94.06 84 GLY A O 1
ATOM 651 N N . ALA A 1 85 ? 9.401 3.170 -5.748 1.00 94.00 85 ALA A N 1
ATOM 652 C CA . ALA A 1 85 ? 8.537 2.094 -6.208 1.00 94.00 85 ALA A CA 1
ATOM 653 C C . ALA A 1 85 ? 7.521 2.562 -7.263 1.00 94.00 85 ALA A C 1
ATOM 655 O O . ALA A 1 85 ? 6.882 3.621 -7.155 1.00 94.00 85 ALA A O 1
ATOM 656 N N . SER A 1 86 ? 7.368 1.742 -8.292 1.00 93.38 86 SER A N 1
ATOM 657 C CA . SER A 1 86 ? 6.474 1.938 -9.423 1.00 93.38 86 SER A CA 1
ATOM 658 C C . SER A 1 86 ? 5.806 0.607 -9.784 1.00 93.38 86 SER A C 1
ATOM 660 O O . SER A 1 86 ? 6.063 -0.429 -9.174 1.00 93.38 86 SER A O 1
ATOM 662 N N . LYS A 1 87 ? 4.950 0.613 -10.810 1.00 89.19 87 LYS A N 1
ATOM 663 C CA . LYS A 1 87 ? 4.325 -0.616 -11.327 1.00 89.19 87 LYS A CA 1
ATOM 664 C C . LYS A 1 87 ? 5.338 -1.638 -11.850 1.00 89.19 87 LYS A C 1
ATOM 666 O O . LYS A 1 87 ? 5.004 -2.807 -11.971 1.00 89.19 87 LYS A O 1
ATOM 671 N N . GLU A 1 88 ? 6.551 -1.194 -12.159 1.00 89.12 88 GLU A N 1
ATOM 672 C CA . GLU A 1 88 ? 7.638 -2.037 -12.657 1.00 89.12 88 GLU A CA 1
ATOM 673 C C . GLU A 1 88 ? 8.424 -2.698 -11.514 1.00 89.12 88 GLU A C 1
ATOM 675 O O . GLU A 1 88 ? 9.248 -3.572 -11.759 1.00 89.12 88 GLU A O 1
ATOM 680 N N . THR A 1 89 ? 8.147 -2.323 -10.259 1.00 92.19 89 THR A N 1
ATOM 681 C CA . THR A 1 89 ? 8.782 -2.885 -9.060 1.00 92.19 89 THR A CA 1
ATOM 682 C C . THR A 1 89 ? 7.751 -3.634 -8.199 1.00 92.19 89 THR A C 1
ATOM 684 O O . THR A 1 89 ? 7.300 -3.097 -7.181 1.00 92.19 89 THR A O 1
ATOM 687 N N . PRO A 1 90 ? 7.322 -4.848 -8.595 1.00 93.00 90 PRO A N 1
ATOM 688 C CA . PRO A 1 90 ? 6.396 -5.649 -7.799 1.00 93.00 90 PRO A CA 1
ATOM 689 C C . PRO A 1 90 ? 7.029 -6.068 -6.464 1.00 93.00 90 PRO A C 1
ATOM 691 O O . PRO A 1 90 ? 8.244 -6.208 -6.356 1.00 93.00 90 PRO A O 1
ATOM 694 N N . GLY A 1 91 ? 6.197 -6.279 -5.446 1.00 95.00 91 GLY A N 1
ATOM 695 C CA . GLY A 1 91 ? 6.632 -6.585 -4.078 1.00 95.00 91 GLY A CA 1
ATOM 696 C C . GLY A 1 91 ? 7.066 -5.361 -3.274 1.00 95.00 91 GLY A C 1
ATOM 697 O O . GLY A 1 91 ? 7.549 -5.497 -2.154 1.00 95.00 91 GLY A O 1
ATOM 698 N N . LYS A 1 92 ? 6.892 -4.151 -3.815 1.00 97.62 92 LYS A N 1
ATOM 699 C CA . LYS A 1 92 ? 7.306 -2.916 -3.146 1.00 97.62 92 LYS A CA 1
ATOM 700 C C . LYS A 1 92 ? 6.126 -2.037 -2.768 1.00 97.62 92 LYS A C 1
ATOM 702 O O . LYS A 1 92 ? 5.036 -2.136 -3.335 1.00 97.62 92 LYS A O 1
ATOM 707 N N . PHE A 1 93 ? 6.342 -1.138 -1.818 1.00 98.19 93 PHE A N 1
ATOM 708 C CA . PHE A 1 93 ? 5.382 -0.098 -1.473 1.00 98.19 93 PHE A CA 1
ATOM 709 C C . PHE A 1 93 ? 6.058 1.239 -1.194 1.00 98.19 93 PHE A C 1
ATOM 711 O O . PHE A 1 93 ? 7.246 1.308 -0.885 1.00 98.19 93 PHE A O 1
ATOM 718 N N . LYS A 1 94 ? 5.275 2.316 -1.273 1.00 97.12 94 LYS A N 1
ATOM 719 C CA . LYS A 1 94 ? 5.732 3.662 -0.927 1.00 97.12 94 LYS A CA 1
ATOM 720 C C . LYS 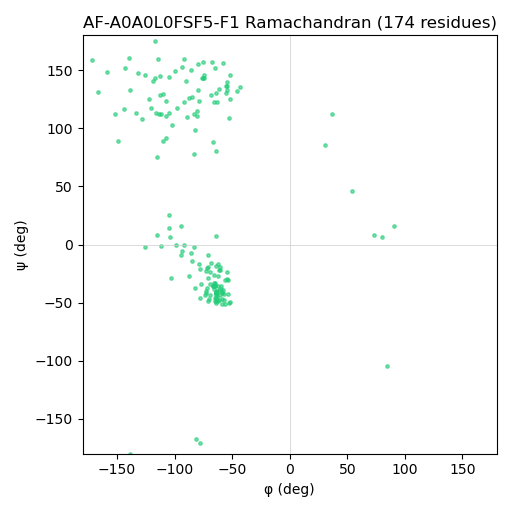A 1 94 ? 4.662 4.497 -0.255 1.00 97.12 94 LYS A C 1
ATOM 722 O O . LYS A 1 94 ? 3.471 4.385 -0.546 1.00 97.12 94 LYS A O 1
ATOM 727 N N . HIS A 1 95 ? 5.128 5.418 0.574 1.00 95.75 95 HIS A N 1
ATOM 728 C CA . HIS A 1 95 ? 4.302 6.451 1.175 1.00 95.75 95 HIS A CA 1
ATOM 729 C C . HIS A 1 95 ? 4.255 7.702 0.299 1.00 95.75 95 HIS A C 1
ATOM 731 O O . HIS A 1 95 ? 5.273 8.141 -0.238 1.00 95.75 95 HIS A O 1
ATOM 737 N N . GLN A 1 96 ? 3.082 8.321 0.216 1.00 95.25 96 GLN A N 1
ATOM 738 C CA . GLN A 1 96 ? 2.905 9.612 -0.436 1.00 95.25 96 GLN A CA 1
ATOM 739 C C . GLN A 1 96 ? 1.955 10.487 0.379 1.00 95.25 96 GLN A C 1
ATOM 741 O O . GLN A 1 96 ? 0.883 10.049 0.777 1.00 95.25 96 GLN A O 1
ATOM 746 N N . HIS A 1 97 ? 2.328 11.745 0.603 1.00 93.38 97 HIS A N 1
ATOM 747 C CA . HIS A 1 97 ? 1.429 12.749 1.164 1.00 93.38 97 HIS A CA 1
ATOM 748 C C . HIS A 1 97 ? 0.997 13.695 0.041 1.00 93.38 97 HIS A C 1
ATOM 750 O O . HIS A 1 97 ? 1.816 14.433 -0.504 1.00 93.38 97 HIS A O 1
ATOM 756 N N . ASP A 1 98 ? -0.288 13.671 -0.308 1.00 92.62 98 ASP A N 1
ATOM 757 C CA . ASP A 1 98 ? -0.895 14.680 -1.173 1.00 92.62 98 ASP A CA 1
ATOM 758 C C . ASP A 1 98 ? -1.247 15.899 -0.315 1.00 92.62 98 ASP A C 1
ATOM 760 O O . ASP A 1 98 ? -2.262 15.921 0.383 1.00 92.62 98 ASP A O 1
ATOM 764 N N . THR A 1 99 ? -0.381 16.911 -0.344 1.00 90.19 99 THR A N 1
ATOM 765 C CA . THR A 1 99 ? -0.553 18.150 0.427 1.00 90.19 99 THR A CA 1
ATOM 766 C C . THR A 1 99 ? -1.712 19.007 -0.080 1.00 90.19 99 THR A C 1
ATOM 768 O O . THR A 1 99 ? -2.273 19.779 0.696 1.00 90.19 99 THR A O 1
ATOM 771 N N . GLY A 1 100 ? -2.111 18.855 -1.347 1.00 88.56 100 GLY A N 1
ATOM 772 C CA . GLY A 1 100 ? -3.246 19.571 -1.929 1.00 88.56 100 GLY A CA 1
ATOM 773 C C . GLY A 1 100 ? -4.582 19.051 -1.403 1.00 88.56 100 GLY A C 1
ATOM 774 O O . GLY A 1 100 ? -5.480 19.834 -1.099 1.00 88.56 100 GLY A O 1
ATOM 775 N N . LYS A 1 101 ? -4.702 17.729 -1.243 1.00 87.88 101 LYS A N 1
ATOM 776 C CA . LYS A 1 101 ? -5.898 17.076 -0.679 1.00 87.88 101 LYS A CA 1
ATOM 777 C C . LYS A 1 101 ? -5.796 16.808 0.819 1.00 87.88 101 LYS A C 1
ATOM 779 O O . LYS A 1 101 ? -6.793 16.445 1.439 1.00 87.88 101 LYS A O 1
ATOM 784 N N . ASN A 1 102 ? -4.613 17.012 1.397 1.00 90.19 102 ASN A N 1
ATOM 785 C CA . ASN A 1 102 ? -4.286 16.686 2.780 1.00 90.19 102 ASN A CA 1
ATOM 786 C C . ASN A 1 102 ? -4.593 15.212 3.096 1.00 90.19 102 ASN A C 1
ATOM 788 O O . ASN A 1 102 ? -5.253 14.915 4.093 1.00 90.19 102 ASN A O 1
ATOM 792 N N . LEU A 1 103 ? -4.178 14.316 2.193 1.00 92.62 103 LEU A N 1
ATOM 793 C CA . LEU A 1 103 ? -4.371 12.867 2.272 1.00 92.62 103 LEU A CA 1
ATOM 794 C C . LEU A 1 103 ? -3.028 12.150 2.304 1.00 92.62 103 LEU A C 1
ATOM 796 O O . LEU A 1 103 ? -2.096 12.514 1.587 1.00 92.62 103 LEU A O 1
ATOM 800 N N . ILE A 1 104 ? -2.955 11.102 3.113 1.00 94.56 104 ILE A N 1
ATOM 801 C CA . ILE A 1 104 ? -1.782 10.245 3.225 1.00 94.56 104 ILE A CA 1
ATOM 802 C C . ILE A 1 104 ? -2.113 8.917 2.558 1.00 94.56 104 ILE A C 1
ATOM 804 O O . ILE A 1 104 ? -3.072 8.238 2.933 1.00 94.56 104 ILE A O 1
ATOM 808 N N . PHE A 1 105 ? -1.295 8.552 1.582 1.00 96.56 105 PHE A N 1
ATOM 809 C CA . PHE A 1 105 ? -1.434 7.355 0.779 1.00 96.56 105 PHE A CA 1
ATOM 810 C C . PHE A 1 105 ? -0.305 6.365 1.044 1.00 96.56 105 PHE A C 1
ATOM 812 O O . PHE A 1 105 ? 0.853 6.737 1.252 1.00 96.56 105 PHE A O 1
ATOM 819 N N . MET A 1 106 ? -0.668 5.091 0.984 1.00 97.69 106 MET A N 1
ATOM 820 C CA . MET A 1 106 ? 0.238 3.965 0.846 1.00 97.69 106 MET A CA 1
ATOM 821 C C . MET A 1 106 ? -0.012 3.322 -0.516 1.00 97.69 106 MET A C 1
ATOM 823 O O . MET A 1 106 ? -1.071 2.738 -0.732 1.00 97.69 106 MET A O 1
ATOM 827 N N . HIS A 1 107 ? 0.947 3.421 -1.426 1.00 97.88 107 HIS A N 1
ATOM 828 C CA . HIS A 1 107 ? 0.895 2.740 -2.716 1.00 97.88 107 HIS A CA 1
ATOM 829 C C . HIS A 1 107 ? 1.578 1.387 -2.594 1.00 97.88 107 HIS A C 1
ATOM 831 O O . HIS A 1 107 ? 2.752 1.335 -2.239 1.00 97.88 107 HIS A O 1
ATOM 837 N N . VAL A 1 108 ? 0.858 0.315 -2.905 1.00 97.69 108 VAL A N 1
ATOM 838 C CA . VAL A 1 108 ? 1.365 -1.057 -2.894 1.00 97.69 108 VAL A CA 1
ATOM 839 C C . VAL A 1 108 ? 1.395 -1.574 -4.326 1.00 97.69 108 VAL A C 1
ATOM 841 O O . VAL A 1 108 ? 0.390 -1.502 -5.037 1.00 97.69 108 VAL A O 1
ATOM 844 N N . PHE A 1 109 ? 2.545 -2.103 -4.733 1.00 96.50 109 PHE A N 1
ATOM 845 C CA . PHE A 1 109 ? 2.789 -2.689 -6.047 1.00 96.50 109 PHE A CA 1
ATOM 846 C C . PHE A 1 109 ? 2.883 -4.206 -5.880 1.00 96.50 109 PHE A C 1
ATOM 848 O O . PHE A 1 109 ? 3.937 -4.724 -5.517 1.00 96.50 109 PHE A O 1
ATOM 855 N N . PRO A 1 110 ? 1.769 -4.936 -6.016 1.00 95.12 110 PRO A N 1
ATOM 856 C CA . PRO A 1 110 ? 1.721 -6.346 -5.676 1.00 95.12 110 PRO A CA 1
ATOM 857 C C . PRO A 1 110 ? 2.408 -7.259 -6.688 1.00 95.12 110 PRO A C 1
ATOM 859 O O . PRO A 1 110 ? 2.545 -6.932 -7.864 1.00 95.12 110 PRO A O 1
ATOM 862 N N . HIS A 1 111 ? 2.810 -8.442 -6.222 1.00 92.44 111 HIS A N 1
ATOM 863 C CA . HIS A 1 111 ? 3.227 -9.516 -7.116 1.00 92.44 111 HIS A CA 1
ATOM 864 C C . HIS A 1 111 ? 2.043 -9.958 -7.972 1.00 92.44 111 HIS A C 1
ATOM 866 O O . HIS A 1 111 ? 0.969 -10.241 -7.440 1.00 92.44 111 HIS A O 1
ATOM 872 N N . GLY A 1 112 ? 2.239 -10.044 -9.285 1.00 87.81 112 GLY A N 1
ATOM 873 C CA . GLY A 1 112 ? 1.254 -10.654 -10.167 1.00 87.81 112 GLY A CA 1
ATOM 874 C C . GLY A 1 112 ? 1.432 -12.170 -10.262 1.00 87.81 112 GLY A C 1
ATOM 875 O O . GLY A 1 112 ? 2.548 -12.677 -10.148 1.00 87.81 112 GLY A O 1
ATOM 876 N N . GLU A 1 113 ? 0.341 -12.897 -10.486 1.00 84.88 113 GLU A N 1
ATOM 877 C CA . GLU A 1 113 ? 0.354 -14.326 -10.786 1.00 84.88 113 GLU A CA 1
ATOM 878 C C . GLU A 1 113 ? 1.265 -14.587 -11.990 1.00 84.88 113 GLU A C 1
ATOM 880 O O . GLU A 1 113 ? 1.206 -13.888 -13.004 1.00 84.88 113 GLU A O 1
ATOM 885 N N . LYS A 1 114 ? 2.142 -15.590 -11.890 1.00 67.69 114 LYS A N 1
ATOM 886 C CA . LYS A 1 114 ? 2.868 -16.077 -13.063 1.00 67.69 114 LYS A CA 1
ATOM 887 C C . LYS A 1 114 ? 1.824 -16.704 -13.988 1.00 67.69 114 LYS A C 1
ATOM 889 O O . LYS A 1 114 ? 1.092 -17.596 -13.566 1.00 67.69 114 LYS A O 1
ATOM 894 N N . ASP A 1 115 ? 1.728 -16.221 -15.224 1.00 57.75 115 ASP A N 1
ATOM 895 C CA . ASP A 1 115 ? 0.874 -16.854 -16.224 1.00 57.75 115 ASP A CA 1
ATOM 896 C C . ASP A 1 115 ? 1.277 -18.333 -16.322 1.00 57.75 115 ASP A C 1
ATOM 898 O O . ASP A 1 115 ? 2.476 -18.614 -16.383 1.00 57.75 115 ASP A O 1
ATOM 902 N N . PRO A 1 116 ? 0.337 -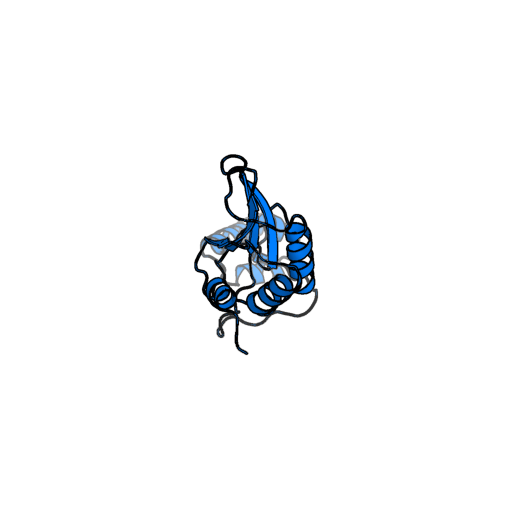19.292 -16.384 1.00 49.06 116 PRO A N 1
ATOM 903 C CA . PRO A 1 116 ? 0.657 -20.723 -16.451 1.00 49.06 116 PRO A CA 1
ATOM 904 C C . PRO A 1 116 ? 1.414 -21.149 -17.731 1.00 49.06 116 PRO A C 1
ATOM 906 O O . PRO A 1 116 ? 1.624 -22.337 -17.951 1.00 49.06 116 PRO A O 1
ATOM 909 N N . GLY A 1 117 ? 1.834 -20.198 -18.574 1.00 44.66 117 GLY A N 1
ATOM 910 C CA . GLY A 1 117 ? 2.729 -20.392 -19.718 1.00 44.66 117 GLY A CA 1
ATOM 911 C C . GLY A 1 117 ? 4.082 -19.671 -19.611 1.00 44.66 117 GLY A C 1
ATOM 912 O O . GLY A 1 117 ? 4.808 -19.633 -20.599 1.00 44.66 117 GLY A O 1
ATOM 913 N N . GLY A 1 118 ? 4.421 -19.080 -18.460 1.00 41.56 118 GLY A N 1
ATOM 914 C CA . GLY A 1 118 ? 5.719 -18.452 -18.205 1.00 41.56 118 GLY A CA 1
ATOM 915 C C . GLY A 1 118 ? 6.502 -19.253 -17.173 1.00 41.56 118 GLY A C 1
ATOM 916 O O . GLY A 1 118 ? 6.086 -19.326 -16.018 1.00 41.56 118 GLY A O 1
ATOM 917 N N . SER A 1 119 ? 7.604 -19.869 -17.605 1.00 36.78 119 SER A N 1
ATOM 918 C CA . SER A 1 119 ? 8.496 -20.686 -16.780 1.00 36.78 119 SER A CA 1
ATOM 919 C C . SER A 1 119 ? 8.789 -20.065 -15.414 1.00 36.78 119 SER A C 1
ATOM 921 O O . SER A 1 119 ? 9.045 -18.869 -15.270 1.00 36.78 119 SER A O 1
ATOM 923 N N . ASN A 1 120 ? 8.724 -20.925 -14.402 1.00 39.78 120 ASN A N 1
ATOM 924 C CA . ASN A 1 120 ? 9.181 -20.648 -13.056 1.00 39.78 120 ASN A CA 1
ATOM 925 C C . ASN A 1 120 ? 10.688 -20.408 -13.070 1.00 39.78 120 ASN A C 1
ATOM 927 O O . ASN A 1 120 ? 11.414 -21.344 -13.365 1.00 39.78 120 ASN A O 1
ATOM 931 N N . ASP A 1 121 ? 11.124 -19.246 -12.599 1.00 41.00 121 ASP A N 1
ATOM 932 C CA . ASP A 1 121 ? 12.364 -19.166 -11.838 1.00 41.00 121 ASP A CA 1
ATOM 933 C C . ASP A 1 121 ? 12.061 -18.613 -10.446 1.00 41.00 121 ASP A C 1
ATOM 935 O O . ASP A 1 121 ? 11.458 -17.548 -10.260 1.00 41.00 121 ASP A O 1
ATOM 939 N N . ALA A 1 122 ? 12.343 -19.469 -9.480 1.00 49.59 122 ALA A N 1
ATOM 940 C CA . ALA A 1 122 ? 12.610 -19.187 -8.089 1.00 49.59 122 ALA A CA 1
ATOM 941 C C . ALA A 1 122 ? 13.572 -20.305 -7.693 1.00 49.59 122 ALA A C 1
ATOM 943 O O . ALA A 1 122 ? 13.118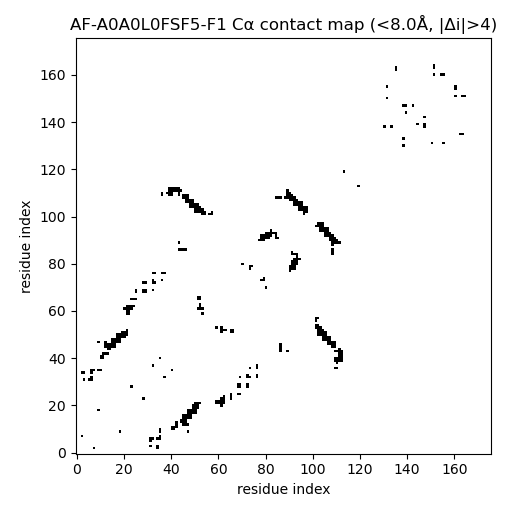 -21.397 -7.376 1.00 49.59 122 ALA A O 1
ATOM 944 N N . ASP A 1 123 ? 14.865 -20.063 -7.876 1.00 35.69 123 ASP A N 1
ATOM 945 C CA . ASP A 1 123 ? 15.907 -20.483 -6.944 1.00 35.69 123 ASP A CA 1
ATOM 946 C C . ASP A 1 123 ? 17.215 -19.752 -7.285 1.00 35.69 123 ASP A C 1
ATOM 948 O O . ASP A 1 123 ? 17.590 -19.617 -8.445 1.00 35.69 123 ASP A O 1
ATOM 952 N N . GLU A 1 124 ? 17.801 -19.201 -6.225 1.00 39.94 124 GLU A N 1
ATOM 953 C CA . GLU A 1 124 ? 19.227 -18.997 -5.946 1.00 39.94 124 GLU A CA 1
ATOM 954 C C . GLU A 1 124 ? 20.191 -18.625 -7.093 1.00 39.94 124 GLU A C 1
ATOM 956 O O . GLU A 1 124 ? 20.559 -19.429 -7.940 1.00 39.94 124 GLU A O 1
ATOM 961 N N . GLU A 1 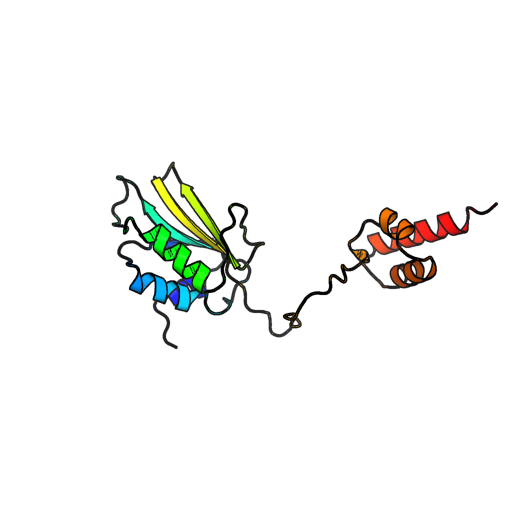125 ? 20.683 -17.384 -7.008 1.00 43.56 125 GLU A N 1
ATOM 962 C CA . GLU A 1 125 ? 22.091 -16.993 -7.175 1.00 43.56 125 GLU A CA 1
ATOM 963 C C . GLU A 1 125 ? 22.957 -17.840 -8.132 1.00 43.56 125 GLU A C 1
ATOM 965 O O . GLU A 1 125 ? 23.766 -18.673 -7.733 1.00 43.56 125 GLU A O 1
ATOM 970 N N . SER A 1 126 ? 22.894 -17.486 -9.411 1.00 34.88 126 SER A N 1
ATOM 971 C CA . SER A 1 126 ? 24.088 -17.256 -10.226 1.00 34.88 126 SER A CA 1
ATOM 972 C C . SER A 1 126 ? 23.714 -16.245 -11.304 1.00 34.88 126 SER A C 1
ATOM 974 O O . SER A 1 126 ? 22.881 -16.536 -12.161 1.00 34.88 126 SER A O 1
ATOM 976 N N . GLU A 1 127 ? 24.278 -15.039 -11.231 1.00 45.62 127 GLU A N 1
ATOM 977 C CA . GLU A 1 127 ? 24.181 -14.025 -12.282 1.00 45.62 127 GLU A CA 1
ATOM 978 C C . GLU A 1 127 ? 24.885 -14.533 -13.551 1.00 45.62 127 GLU A C 1
ATOM 980 O O . GLU A 1 127 ? 26.020 -14.169 -13.853 1.00 45.62 127 GLU A O 1
ATOM 985 N N . GLU A 1 128 ? 24.214 -15.380 -14.325 1.00 46.22 128 GLU A N 1
ATOM 986 C CA . GLU A 1 128 ? 24.457 -15.447 -15.760 1.00 46.22 128 GLU A CA 1
ATOM 987 C C . GLU A 1 128 ? 23.632 -14.326 -16.391 1.00 46.22 128 GLU A C 1
ATOM 989 O O . GLU A 1 128 ? 22.532 -14.535 -16.903 1.00 46.22 128 GLU A O 1
ATOM 994 N N . GLU A 1 129 ? 24.135 -13.092 -16.284 1.00 49.81 129 GLU A N 1
ATOM 995 C CA . GLU A 1 129 ? 23.621 -12.000 -17.102 1.00 49.81 129 GLU A CA 1
ATOM 996 C C . GLU A 1 129 ? 23.644 -12.447 -18.559 1.00 49.81 129 GLU A C 1
ATOM 998 O O . GLU A 1 129 ? 24.702 -12.853 -19.042 1.00 49.81 129 GLU A O 1
ATOM 1003 N N . ASP A 1 130 ? 22.499 -12.375 -19.250 1.00 50.81 130 ASP A N 1
ATOM 1004 C CA . ASP A 1 130 ? 22.441 -12.614 -20.690 1.00 50.81 130 ASP A CA 1
ATOM 1005 C C . ASP A 1 130 ? 23.483 -11.701 -21.347 1.00 50.81 130 ASP A C 1
ATOM 1007 O O . ASP A 1 130 ? 23.289 -10.480 -21.379 1.00 50.81 130 ASP A O 1
ATOM 1011 N N . PRO A 1 131 ? 24.599 -12.244 -21.868 1.00 50.69 131 PRO A N 1
ATOM 1012 C CA . PRO A 1 131 ? 25.667 -11.411 -22.397 1.00 50.69 131 PRO A CA 1
ATOM 1013 C C . PRO A 1 131 ? 25.158 -10.562 -23.564 1.00 50.69 131 PRO A C 1
ATOM 1015 O O . PRO A 1 131 ? 25.711 -9.508 -23.836 1.00 50.69 131 PRO A O 1
ATOM 1018 N N . LEU A 1 132 ? 24.059 -10.964 -24.215 1.00 53.06 132 LEU A N 1
ATOM 1019 C CA . LEU A 1 132 ? 23.424 -10.232 -25.312 1.00 53.06 132 LEU A CA 1
ATOM 1020 C C . LEU A 1 132 ? 22.707 -8.942 -24.874 1.00 53.06 132 LEU A C 1
ATOM 1022 O O . LEU A 1 132 ? 22.274 -8.177 -25.736 1.00 53.06 132 LEU A O 1
ATOM 1026 N N . ALA A 1 133 ? 22.554 -8.699 -23.568 1.00 57.69 133 ALA A N 1
ATOM 1027 C CA . ALA A 1 133 ? 22.042 -7.438 -23.032 1.00 57.69 133 ALA A CA 1
ATOM 1028 C C . ALA A 1 133 ? 23.137 -6.368 -22.868 1.00 57.69 133 ALA A C 1
ATOM 1030 O O . ALA A 1 133 ? 22.810 -5.193 -22.690 1.00 57.69 133 ALA A O 1
ATOM 1031 N N . ARG A 1 134 ? 24.419 -6.759 -22.934 1.00 61.94 134 ARG A N 1
ATOM 1032 C CA . ARG A 1 134 ? 25.558 -5.835 -22.861 1.00 61.94 134 ARG A CA 1
ATOM 1033 C C . ARG A 1 134 ? 25.795 -5.156 -24.201 1.00 61.94 134 ARG A C 1
ATOM 1035 O O . ARG A 1 134 ? 25.425 -5.677 -25.255 1.00 61.94 134 ARG A O 1
ATOM 1042 N N . ASP A 1 135 ? 26.414 -3.981 -24.153 1.00 62.62 135 ASP A N 1
ATOM 1043 C CA . ASP A 1 135 ? 26.777 -3.265 -25.368 1.00 62.62 135 ASP A CA 1
ATOM 1044 C C . ASP A 1 135 ? 27.764 -4.116 -26.203 1.00 62.62 135 ASP A C 1
ATOM 1046 O O . ASP A 1 135 ? 28.713 -4.685 -25.648 1.00 62.62 135 ASP A O 1
ATOM 1050 N N . PRO A 1 136 ? 27.560 -4.253 -27.527 1.00 62.34 136 PRO A N 1
ATOM 1051 C CA . PRO A 1 136 ? 28.429 -5.062 -28.377 1.00 62.34 136 PRO A CA 1
ATOM 1052 C C . PRO A 1 136 ? 29.921 -4.713 -28.296 1.00 62.34 136 PRO A C 1
ATOM 1054 O O . PRO A 1 136 ? 30.746 -5.612 -28.473 1.00 62.34 136 PRO A O 1
ATOM 1057 N N . ASP A 1 137 ? 30.277 -3.452 -28.025 1.00 64.12 137 ASP A N 1
ATOM 1058 C CA . ASP A 1 137 ? 31.674 -3.016 -27.899 1.00 64.12 137 ASP A CA 1
ATOM 1059 C C . ASP A 1 137 ? 32.336 -3.552 -26.617 1.00 64.12 137 ASP A C 1
ATOM 1061 O O . ASP A 1 137 ? 33.547 -3.800 -26.587 1.00 64.12 137 ASP A O 1
ATOM 1065 N N . GLU A 1 138 ? 31.551 -3.789 -25.564 1.00 65.50 138 GLU A N 1
ATOM 1066 C CA . GLU A 1 138 ? 32.023 -4.395 -24.315 1.00 65.50 138 GLU A CA 1
ATOM 1067 C C . GLU A 1 138 ? 32.202 -5.910 -24.469 1.00 65.50 138 GLU A C 1
ATOM 1069 O O . GLU A 1 138 ? 33.146 -6.497 -23.934 1.00 65.50 138 GLU A O 1
ATOM 1074 N N . LEU A 1 139 ? 31.349 -6.552 -25.271 1.00 63.41 139 LEU A N 1
ATOM 1075 C CA . LEU A 1 139 ? 31.412 -7.995 -25.510 1.00 63.41 139 LEU A CA 1
ATOM 1076 C C . LEU A 1 139 ? 32.682 -8.428 -26.246 1.00 63.41 139 LEU A C 1
ATOM 1078 O O . LEU A 1 139 ? 33.212 -9.499 -25.952 1.00 63.41 139 LEU A O 1
ATOM 1082 N N . VAL A 1 140 ? 33.211 -7.595 -27.148 1.00 65.31 140 VAL A N 1
ATOM 1083 C CA . VAL A 1 140 ? 34.480 -7.866 -27.852 1.00 65.31 140 VAL A CA 1
ATOM 1084 C C . VAL A 1 140 ? 35.683 -7.864 -26.900 1.00 65.31 140 VAL A C 1
ATOM 1086 O O . VAL A 1 140 ? 36.684 -8.520 -27.177 1.00 65.31 140 VAL A O 1
ATOM 1089 N N . GLN A 1 141 ? 35.601 -7.144 -25.778 1.00 61.91 141 GLN A N 1
ATOM 1090 C CA . GLN A 1 141 ? 36.710 -7.023 -24.826 1.00 61.91 141 GLN A CA 1
ATOM 1091 C C . GLN A 1 141 ? 36.720 -8.137 -23.776 1.00 61.91 141 GLN A C 1
ATOM 1093 O O . GLN A 1 141 ? 37.778 -8.460 -23.237 1.00 61.91 141 GLN A O 1
ATOM 1098 N N . VAL A 1 142 ? 35.552 -8.709 -23.473 1.00 62.97 142 VAL A N 1
ATOM 1099 C CA . VAL A 1 142 ? 35.373 -9.660 -22.366 1.00 62.97 142 VAL A CA 1
ATOM 1100 C C . VAL A 1 142 ? 35.287 -11.110 -22.849 1.00 62.97 142 VAL A C 1
ATOM 1102 O O . VAL A 1 142 ? 35.685 -12.017 -22.120 1.00 62.97 142 VAL A O 1
ATOM 1105 N N . LEU A 1 143 ? 34.794 -11.350 -24.067 1.00 60.44 143 LEU A N 1
ATOM 1106 C CA . LEU A 1 143 ? 34.587 -12.700 -24.590 1.00 60.44 143 LEU A CA 1
ATOM 1107 C C . LEU A 1 143 ? 35.713 -13.144 -25.523 1.00 60.44 143 LEU A C 1
ATOM 1109 O O . LEU A 1 143 ? 36.311 -12.354 -26.252 1.00 60.44 143 LEU A O 1
ATOM 1113 N N . SER A 1 144 ? 35.972 -14.452 -25.538 1.00 66.44 144 SER A N 1
ATOM 1114 C CA . SER A 1 144 ? 36.857 -15.041 -26.536 1.00 66.44 144 SER A CA 1
ATOM 1115 C C . SER A 1 144 ? 36.231 -14.956 -27.937 1.00 66.44 144 SER A C 1
ATOM 1117 O O . SER A 1 144 ? 35.011 -14.878 -28.100 1.00 66.44 144 SER A O 1
ATOM 1119 N N . LEU A 1 145 ? 37.068 -15.007 -28.979 1.00 63.00 145 LEU A N 1
ATOM 1120 C CA . LEU A 1 145 ? 36.619 -14.976 -30.379 1.00 63.00 145 LEU A CA 1
ATOM 1121 C C . LEU A 1 145 ? 35.619 -16.092 -30.715 1.00 63.00 145 LEU A C 1
ATOM 1123 O O . LEU A 1 145 ? 34.772 -15.907 -31.589 1.00 63.00 145 LEU A O 1
ATOM 1127 N N . ASP A 1 146 ? 35.720 -17.242 -30.054 1.00 67.19 146 ASP A N 1
ATOM 1128 C CA . ASP A 1 146 ? 34.845 -18.383 -30.314 1.00 67.19 146 ASP A CA 1
ATOM 1129 C C . ASP A 1 146 ? 33.503 -18.245 -29.587 1.00 67.19 146 ASP A C 1
ATOM 1131 O O . ASP A 1 146 ? 32.459 -18.505 -30.194 1.00 67.19 146 ASP A O 1
ATOM 1135 N N . ASP A 1 147 ? 33.504 -17.700 -28.367 1.00 66.44 147 ASP A N 1
ATOM 1136 C CA . ASP A 1 147 ? 32.273 -17.348 -27.654 1.00 66.44 147 ASP A CA 1
ATOM 1137 C C . ASP A 1 147 ? 31.511 -16.257 -28.411 1.00 66.44 147 ASP A C 1
ATOM 1139 O O . ASP A 1 147 ? 30.315 -16.392 -28.671 1.00 66.44 147 ASP A O 1
ATOM 1143 N N . PHE A 1 148 ? 32.211 -15.216 -28.878 1.00 63.44 148 PHE A N 1
ATOM 1144 C CA . PHE A 1 148 ? 31.609 -14.127 -29.650 1.00 63.44 148 PHE A CA 1
ATOM 1145 C C . PHE A 1 148 ? 30.939 -14.622 -30.941 1.00 63.44 148 PHE A C 1
ATOM 1147 O O . PHE A 1 148 ? 29.829 -14.202 -31.274 1.00 63.44 148 PHE A O 1
ATOM 1154 N N . LYS A 1 149 ? 31.571 -15.558 -31.667 1.00 65.31 149 LYS A N 1
ATOM 1155 C CA . LYS A 1 149 ? 30.975 -16.187 -32.861 1.00 65.31 149 LYS A CA 1
ATOM 1156 C C . LYS A 1 149 ? 29.722 -16.991 -32.517 1.00 65.31 149 LYS A C 1
ATOM 1158 O O . LYS A 1 149 ? 28.749 -16.942 -33.271 1.00 65.31 149 LYS A O 1
ATOM 1163 N N . MET A 1 150 ? 29.736 -17.719 -31.399 1.00 66.75 150 MET A N 1
ATOM 1164 C CA . MET A 1 150 ? 28.573 -18.472 -30.930 1.00 66.75 150 MET A CA 1
ATOM 1165 C C . MET A 1 150 ? 27.408 -17.532 -30.579 1.00 66.75 150 MET A C 1
ATOM 1167 O O . MET A 1 150 ? 26.269 -17.805 -30.965 1.00 66.75 150 MET A O 1
ATOM 1171 N N . PHE A 1 151 ? 27.689 -16.399 -29.928 1.00 64.81 151 PHE A N 1
ATOM 1172 C CA . PHE A 1 151 ? 26.688 -15.372 -29.625 1.00 64.81 151 PHE A CA 1
ATOM 1173 C C . PHE A 1 151 ? 26.130 -14.717 -30.883 1.00 64.81 151 PHE A C 1
ATOM 1175 O O . PHE A 1 151 ? 24.912 -14.634 -31.030 1.00 64.81 151 PHE A O 1
ATOM 1182 N N . ALA A 1 152 ? 26.991 -14.341 -31.831 1.00 64.19 152 ALA A N 1
ATOM 1183 C CA . ALA A 1 152 ? 26.557 -13.783 -33.104 1.00 64.19 152 ALA A CA 1
ATOM 1184 C C . ALA A 1 152 ? 25.656 -14.759 -33.877 1.00 64.19 152 ALA A C 1
ATOM 1186 O O . ALA A 1 152 ? 24.702 -14.326 -34.506 1.00 64.19 152 ALA A O 1
ATOM 1187 N N . ALA A 1 153 ? 25.890 -16.074 -33.807 1.00 64.69 153 ALA A N 1
ATOM 1188 C CA . ALA A 1 153 ? 25.049 -17.075 -34.470 1.00 64.69 153 ALA A CA 1
ATOM 1189 C C . ALA A 1 153 ? 23.664 -17.273 -33.813 1.00 64.69 153 ALA A C 1
ATOM 1191 O O . ALA A 1 153 ? 22.733 -17.767 -34.464 1.00 64.69 153 ALA A O 1
ATOM 1192 N N . LYS A 1 154 ? 23.496 -16.889 -32.539 1.00 64.62 154 LYS A N 1
ATOM 1193 C CA . LYS A 1 154 ? 22.233 -16.996 -31.797 1.00 64.62 154 LYS A CA 1
ATOM 1194 C C . LYS A 1 154 ? 21.333 -15.816 -32.193 1.00 64.62 154 LYS A C 1
ATOM 1196 O O . LYS A 1 154 ? 21.658 -14.656 -31.971 1.00 64.62 154 LYS A O 1
ATOM 1201 N N . LYS A 1 155 ? 20.200 -16.095 -32.848 1.00 54.19 155 LYS A N 1
ATOM 1202 C CA . LYS A 1 155 ? 19.302 -15.068 -33.415 1.00 54.19 155 LYS A CA 1
ATOM 1203 C C . LYS A 1 155 ? 18.629 -14.208 -32.329 1.00 54.19 155 LYS A C 1
ATOM 1205 O O . LYS A 1 155 ? 17.519 -14.518 -31.908 1.00 54.19 155 LYS A O 1
ATOM 1210 N N . GLY A 1 156 ? 19.281 -13.119 -31.924 1.00 59.50 156 GLY A N 1
ATOM 1211 C CA . GLY A 1 156 ? 18.665 -11.987 -31.222 1.00 59.50 156 GLY A CA 1
ATOM 1212 C C . GLY A 1 156 ? 17.898 -11.055 -32.173 1.00 59.50 156 GLY A C 1
ATOM 1213 O O . GLY A 1 156 ? 17.694 -11.365 -33.351 1.00 59.50 156 GLY A O 1
ATOM 1214 N N . THR A 1 157 ? 17.457 -9.892 -31.682 1.00 54.94 157 THR A N 1
ATOM 1215 C CA . THR A 1 157 ? 16.740 -8.901 -32.506 1.00 54.94 157 THR A CA 1
ATOM 1216 C C . THR A 1 157 ? 17.553 -8.529 -33.758 1.00 54.94 157 THR A C 1
ATOM 1218 O O . THR A 1 157 ? 18.777 -8.393 -33.722 1.00 54.94 157 THR A O 1
ATOM 1221 N N . ARG A 1 158 ? 16.875 -8.373 -34.906 1.00 52.44 158 ARG A N 1
ATOM 1222 C CA . ARG A 1 158 ? 17.506 -8.238 -36.240 1.00 52.44 158 ARG A CA 1
ATOM 1223 C C . ARG A 1 158 ? 18.541 -7.103 -36.331 1.00 52.44 158 ARG A C 1
ATOM 1225 O O . ARG A 1 158 ? 19.482 -7.208 -37.113 1.00 52.44 158 ARG A O 1
ATOM 1232 N N . ALA A 1 159 ? 18.370 -6.044 -35.539 1.00 56.62 159 ALA A N 1
ATOM 1233 C CA . ALA A 1 159 ? 19.295 -4.914 -35.466 1.00 56.62 159 ALA A CA 1
ATOM 1234 C C . ALA A 1 159 ? 20.606 -5.272 -34.742 1.00 56.62 159 ALA A C 1
ATOM 1236 O O . ALA A 1 159 ? 21.682 -4.929 -35.224 1.00 56.62 159 ALA A O 1
ATOM 1237 N N . HIS A 1 160 ? 20.514 -6.025 -33.645 1.00 58.44 160 HIS A N 1
ATOM 1238 C CA . HIS A 1 160 ? 21.652 -6.408 -32.809 1.00 58.44 160 HIS A CA 1
ATOM 1239 C C . HIS A 1 160 ? 22.569 -7.405 -33.540 1.00 58.44 160 HIS A C 1
ATOM 1241 O O . HIS A 1 160 ? 23.781 -7.218 -33.614 1.00 58.44 160 HIS A O 1
ATOM 1247 N N . TYR A 1 161 ? 21.969 -8.392 -34.217 1.00 61.66 161 TYR A N 1
ATOM 1248 C CA . TYR A 1 161 ? 22.691 -9.349 -35.065 1.00 61.66 161 TYR A CA 1
ATOM 1249 C C . TYR A 1 161 ? 23.443 -8.662 -36.218 1.00 61.66 161 TYR A C 1
ATOM 1251 O O . TYR A 1 161 ? 24.596 -8.984 -36.503 1.00 61.66 161 TYR A O 1
ATOM 1259 N N . SER A 1 162 ? 22.805 -7.692 -36.887 1.00 62.94 162 SER A N 1
ATOM 1260 C CA . SER A 1 162 ? 23.426 -6.979 -38.010 1.00 62.94 162 SER A CA 1
ATOM 1261 C C . SER A 1 162 ? 24.644 -6.162 -37.573 1.00 62.94 162 SER A C 1
ATOM 1263 O O . SER A 1 162 ? 25.603 -6.060 -38.335 1.00 62.94 162 SER A O 1
ATOM 1265 N N . TYR A 1 163 ? 24.613 -5.588 -36.368 1.00 64.00 163 TYR A N 1
ATOM 1266 C CA . TYR A 1 163 ? 25.723 -4.816 -35.816 1.00 64.00 163 TYR A CA 1
ATOM 1267 C C . TYR A 1 163 ? 26.909 -5.721 -35.439 1.00 64.00 163 TYR A C 1
ATOM 1269 O O . TYR A 1 163 ? 28.027 -5.499 -35.907 1.00 64.00 163 TYR A O 1
ATOM 1277 N N . MET A 1 164 ? 26.658 -6.819 -34.715 1.00 65.81 164 MET A N 1
ATOM 1278 C CA . MET A 1 164 ? 27.704 -7.780 -34.322 1.00 65.81 164 MET A CA 1
ATOM 1279 C C . MET A 1 164 ? 28.340 -8.505 -35.522 1.00 65.81 164 MET A C 1
ATOM 1281 O O . MET A 1 164 ? 29.549 -8.738 -35.546 1.00 65.81 164 MET A O 1
ATOM 1285 N N . SER A 1 165 ? 27.557 -8.814 -36.563 1.00 65.06 165 SER A N 1
ATOM 1286 C CA . SER A 1 165 ? 28.074 -9.418 -37.800 1.00 65.06 165 SER A CA 1
ATOM 1287 C C . SER A 1 165 ? 28.996 -8.468 -38.582 1.00 65.06 165 SER A C 1
ATOM 1289 O O . SER A 1 165 ? 29.978 -8.914 -39.185 1.00 65.06 165 SER A O 1
ATOM 1291 N N . ASN A 1 166 ? 28.710 -7.162 -38.574 1.00 65.62 166 ASN A N 1
ATOM 1292 C CA . ASN A 1 166 ? 29.560 -6.157 -39.216 1.00 65.62 166 ASN A CA 1
ATOM 1293 C C . ASN A 1 166 ? 30.872 -5.948 -38.438 1.00 65.62 166 ASN A C 1
ATOM 1295 O O . ASN A 1 166 ? 31.933 -5.823 -39.053 1.00 65.62 166 ASN A O 1
ATOM 1299 N N . MET A 1 167 ? 30.821 -5.996 -37.101 1.00 64.69 167 MET A N 1
ATOM 1300 C CA . MET A 1 167 ? 32.000 -5.965 -36.224 1.00 64.69 167 MET A CA 1
ATOM 1301 C C . MET A 1 167 ? 32.952 -7.133 -36.513 1.00 64.69 167 MET A C 1
ATOM 1303 O O . MET A 1 167 ? 34.116 -6.899 -36.829 1.00 64.69 167 MET A O 1
ATOM 1307 N N . LEU A 1 168 ? 32.461 -8.379 -36.542 1.00 63.38 168 LEU A N 1
ATOM 1308 C CA . LEU A 1 168 ? 33.272 -9.557 -36.909 1.00 63.38 168 LEU A CA 1
ATOM 1309 C C . LEU A 1 168 ? 33.974 -9.402 -38.262 1.00 63.38 168 LEU A C 1
ATOM 1311 O O . LEU A 1 168 ? 35.148 -9.738 -38.398 1.00 63.38 168 LEU A O 1
ATOM 1315 N N . THR A 1 169 ? 33.260 -8.874 -39.257 1.00 63.25 169 THR A N 1
ATOM 1316 C CA . THR A 1 169 ? 33.805 -8.669 -40.607 1.00 63.25 169 THR A CA 1
ATOM 1317 C C . THR A 1 169 ? 34.911 -7.611 -40.611 1.00 63.25 169 THR A C 1
ATOM 1319 O O . THR A 1 169 ? 35.901 -7.751 -41.324 1.00 63.25 169 THR A O 1
ATOM 1322 N N . THR A 1 170 ? 34.777 -6.580 -39.775 1.00 61.12 170 THR A N 1
ATOM 1323 C CA . THR A 1 170 ? 35.755 -5.490 -39.659 1.00 61.12 170 THR A CA 1
ATOM 1324 C C . THR A 1 170 ? 37.016 -5.954 -38.923 1.00 61.12 170 THR A C 1
ATOM 1326 O O . THR A 1 170 ? 38.124 -5.709 -39.395 1.00 61.12 170 THR A O 1
ATOM 1329 N N . TYR A 1 171 ? 36.867 -6.710 -37.831 1.00 57.88 171 TYR A N 1
ATOM 1330 C CA . TYR A 1 171 ? 37.994 -7.268 -37.073 1.00 57.88 171 TYR A CA 1
ATOM 1331 C C . TYR A 1 171 ? 38.742 -8.376 -37.831 1.00 57.88 171 TYR A C 1
ATOM 1333 O O . TYR A 1 171 ? 39.964 -8.457 -37.740 1.00 57.88 171 TYR A O 1
ATOM 1341 N N . ALA A 1 172 ? 38.051 -9.187 -38.639 1.00 55.72 172 ALA A N 1
ATOM 1342 C CA . ALA A 1 172 ? 38.692 -10.206 -39.476 1.00 55.72 172 ALA A CA 1
ATOM 1343 C C . ALA A 1 172 ? 39.496 -9.617 -40.653 1.00 55.72 172 ALA A C 1
ATOM 1345 O O . ALA A 1 172 ? 40.363 -10.294 -41.200 1.00 55.72 172 ALA A O 1
ATOM 1346 N N . CYS A 1 173 ? 39.231 -8.363 -41.037 1.00 52.66 173 CYS A N 1
ATOM 1347 C CA . CYS A 1 173 ? 39.896 -7.686 -42.152 1.00 52.66 173 CYS A CA 1
ATOM 1348 C C . CYS A 1 173 ? 41.043 -6.749 -41.707 1.00 52.66 173 CYS A C 1
ATOM 1350 O O . CYS A 1 173 ? 41.690 -6.136 -42.552 1.00 52.66 173 CYS A O 1
ATOM 1352 N N . GLY A 1 174 ? 41.303 -6.644 -40.396 1.00 50.12 174 GLY A N 1
ATOM 1353 C CA . GLY A 1 174 ? 42.293 -5.745 -39.784 1.00 50.12 174 GLY A CA 1
ATOM 1354 C C . GLY A 1 174 ? 43.678 -6.346 -39.515 1.00 50.12 174 GLY A C 1
ATOM 1355 O O . GLY A 1 174 ? 44.448 -5.767 -38.754 1.00 50.12 174 GLY A O 1
ATOM 1356 N N . CYS A 1 175 ? 44.017 -7.487 -40.119 1.00 46.91 175 CYS A N 1
ATOM 1357 C CA . CYS A 1 175 ? 45.402 -7.949 -40.213 1.00 46.91 175 CYS A CA 1
ATOM 1358 C C . CYS A 1 175 ? 45.870 -7.851 -41.666 1.00 46.91 175 CYS A C 1
ATOM 1360 O O . CYS A 1 175 ? 45.728 -8.785 -42.456 1.00 46.91 175 CYS A O 1
ATOM 1362 N N . SER A 1 176 ? 46.418 -6.693 -42.016 1.00 41.12 176 SER A N 1
ATOM 1363 C CA . SER A 1 176 ? 47.357 -6.495 -43.122 1.00 41.12 176 SER A CA 1
ATOM 1364 C C . SER A 1 176 ? 48.353 -5.426 -42.704 1.00 41.12 176 SER A C 1
ATOM 1366 O O . SER A 1 176 ? 47.881 -4.358 -42.257 1.00 41.12 176 SER A O 1
#

Mean predicted aligned error: 15.35 Å

Secondary structure (DSSP, 8-state):
----HHHHHHHH--SEEEEE-TT--HHHHHHHHHHHHSS-BS-TT-EEEEEEEE-TT--S---TTHHHHHHHHHHHTT-EE-TT--TTSTTEEEEEEETTTTEEEEEEEPPBPPPTTS------------GGGS-HHHHHHHS-HHHHHHHHHS---HHHHHHHHHHHHHHHT---